Protein AF-Q5KRJ9-F1 (afdb_monomer_lite)

Structure (mmCIF, N/CA/C/O backbone):
data_AF-Q5KRJ9-F1
#
_entry.id   AF-Q5KRJ9-F1
#
loop_
_atom_site.group_PDB
_atom_site.id
_atom_site.type_symbol
_atom_site.label_atom_id
_atom_site.label_alt_id
_atom_site.label_comp_id
_atom_site.label_asym_id
_atom_site.label_entity_id
_atom_site.label_seq_id
_atom_site.pdbx_PDB_ins_code
_atom_site.Cartn_x
_atom_site.Cartn_y
_atom_site.Cartn_z
_atom_site.occupancy
_atom_site.B_iso_or_equiv
_atom_site.auth_seq_id
_atom_site.auth_comp_id
_atom_site.auth_asym_id
_atom_site.auth_atom_id
_atom_site.pdbx_PDB_model_num
ATOM 1 N N . MET A 1 1 ? 14.667 17.553 5.121 1.00 38.31 1 MET A N 1
ATOM 2 C CA . MET A 1 1 ? 15.274 17.634 6.468 1.00 38.31 1 MET A CA 1
ATOM 3 C C . MET A 1 1 ? 15.983 16.311 6.732 1.00 38.31 1 MET A C 1
ATOM 5 O O . MET A 1 1 ? 15.302 15.299 6.811 1.00 38.31 1 MET A O 1
ATOM 9 N N . LYS A 1 2 ? 17.326 16.267 6.743 1.00 44.78 2 LYS A N 1
ATOM 10 C CA . LYS A 1 2 ? 18.054 15.046 7.138 1.00 44.78 2 LYS A CA 1
ATOM 11 C C . LYS A 1 2 ? 17.828 14.869 8.637 1.00 44.78 2 LYS A C 1
ATOM 13 O O . LYS A 1 2 ? 18.323 15.670 9.418 1.00 44.78 2 LYS A O 1
ATOM 18 N N . LEU A 1 3 ? 17.066 13.852 9.023 1.00 51.66 3 LEU A N 1
ATOM 19 C CA . LEU A 1 3 ? 16.778 13.546 10.427 1.00 51.66 3 LEU A CA 1
ATOM 20 C C . LEU A 1 3 ? 17.999 12.944 11.168 1.00 51.66 3 LEU A C 1
ATOM 22 O O . LEU A 1 3 ? 17.854 12.515 12.306 1.00 51.66 3 LEU A O 1
ATOM 26 N N . TYR A 1 4 ? 19.177 12.863 10.525 1.00 61.16 4 TYR A N 1
ATOM 27 C CA . TYR A 1 4 ? 20.266 11.960 10.914 1.00 61.16 4 TYR A CA 1
ATOM 28 C C . TYR A 1 4 ? 21.642 12.625 11.088 1.00 61.16 4 TYR A C 1
ATOM 30 O O . TYR A 1 4 ? 22.091 13.294 10.156 1.00 61.16 4 TYR A O 1
ATOM 38 N N . PRO A 1 5 ? 22.342 12.377 12.219 1.00 57.97 5 PRO A N 1
ATOM 39 C CA . PRO A 1 5 ? 23.721 12.813 12.456 1.00 57.97 5 PRO A CA 1
ATOM 40 C C . PRO A 1 5 ? 24.808 11.760 12.135 1.00 57.97 5 PRO A C 1
ATOM 42 O O . PRO A 1 5 ? 25.977 12.029 12.389 1.00 57.97 5 PRO A O 1
ATOM 45 N N . PHE A 1 6 ? 24.462 10.580 11.597 1.00 59.66 6 PHE A N 1
ATOM 46 C CA . PHE A 1 6 ? 25.424 9.507 11.288 1.00 59.66 6 PHE A CA 1
ATOM 47 C C . PHE A 1 6 ? 25.384 9.113 9.810 1.00 59.66 6 PHE A C 1
ATOM 49 O O . PHE A 1 6 ? 24.302 8.936 9.247 1.00 59.66 6 PHE A O 1
ATOM 56 N N . ASP A 1 7 ? 26.559 8.936 9.206 1.00 66.62 7 ASP A N 1
ATOM 57 C CA . ASP A 1 7 ? 26.693 8.453 7.833 1.00 66.62 7 ASP A CA 1
ATOM 58 C C . ASP A 1 7 ? 26.506 6.931 7.784 1.00 66.62 7 ASP A C 1
ATOM 60 O O . ASP A 1 7 ? 27.184 6.177 8.485 1.00 66.62 7 ASP A O 1
ATOM 64 N N . VAL A 1 8 ? 25.560 6.474 6.961 1.00 69.12 8 VAL A N 1
ATOM 65 C CA . VAL A 1 8 ? 25.355 5.044 6.699 1.00 69.12 8 VAL A CA 1
ATOM 66 C C . VAL A 1 8 ? 26.573 4.530 5.919 1.00 69.12 8 VAL A C 1
ATOM 68 O O . VAL A 1 8 ? 26.873 5.098 4.866 1.00 69.12 8 VAL A O 1
ATOM 71 N N . PRO A 1 9 ? 27.283 3.486 6.392 1.00 70.12 9 PRO A N 1
ATOM 72 C CA . PRO A 1 9 ? 28.445 2.967 5.678 1.00 70.12 9 PRO A CA 1
ATOM 73 C C . PRO A 1 9 ? 28.070 2.427 4.290 1.00 70.12 9 PRO A C 1
ATOM 75 O O . PRO A 1 9 ? 26.949 1.969 4.058 1.00 70.12 9 PRO A O 1
ATOM 78 N N . GLU A 1 10 ? 29.021 2.460 3.359 1.00 76.44 10 GLU A N 1
ATOM 79 C CA . GLU A 1 10 ? 28.812 2.004 1.983 1.00 76.44 10 GLU A CA 1
ATOM 80 C C . GLU A 1 10 ? 28.392 0.518 1.941 1.00 76.44 10 GLU A C 1
ATOM 82 O O . GLU A 1 10 ? 28.953 -0.323 2.643 1.00 76.44 10 GLU A O 1
ATOM 87 N N . GLY A 1 11 ? 27.362 0.193 1.149 1.00 80.81 11 GLY A N 1
ATOM 88 C CA . GLY A 1 11 ? 26.801 -1.164 1.029 1.00 80.81 11 GLY A CA 1
ATOM 89 C C . GLY A 1 11 ? 25.687 -1.523 2.029 1.00 80.81 11 GLY A C 1
ATOM 90 O O . GLY A 1 11 ? 25.036 -2.568 1.883 1.00 80.81 11 GLY A O 1
ATOM 91 N N . PHE A 1 12 ? 25.410 -0.660 3.008 1.00 82.81 12 PHE A N 1
ATOM 92 C CA . PHE A 1 12 ? 24.329 -0.858 3.975 1.00 82.81 12 PHE A CA 1
ATOM 93 C C . PHE A 1 12 ? 23.004 -0.255 3.510 1.00 82.81 12 PHE A C 1
ATOM 95 O O . PHE A 1 12 ? 22.958 0.714 2.753 1.00 82.81 12 PHE A O 1
ATOM 102 N N . HIS A 1 13 ? 21.903 -0.860 3.957 1.00 84.56 13 HIS A N 1
ATOM 103 C CA . HIS A 1 13 ? 20.567 -0.411 3.596 1.00 84.56 13 HIS A CA 1
ATOM 104 C C . HIS A 1 13 ? 20.289 0.991 4.182 1.00 84.56 13 HIS A C 1
ATOM 106 O O . HIS A 1 13 ? 20.535 1.199 5.373 1.00 84.56 13 HIS A O 1
ATOM 112 N N . PRO A 1 14 ? 19.713 1.942 3.417 1.00 81.56 14 PRO A N 1
ATOM 113 C CA . PRO A 1 14 ? 19.488 3.319 3.875 1.00 81.56 14 PRO A CA 1
ATOM 114 C C . PRO A 1 14 ? 18.668 3.441 5.164 1.00 81.56 14 PRO A C 1
ATOM 116 O O . PRO A 1 14 ? 18.848 4.390 5.918 1.00 81.56 14 PRO A O 1
ATOM 119 N N . ASN A 1 15 ? 17.788 2.471 5.432 1.00 80.94 15 ASN A N 1
ATOM 120 C CA . ASN A 1 15 ? 16.914 2.444 6.612 1.00 80.94 15 ASN A CA 1
ATOM 121 C C . ASN A 1 15 ? 17.491 1.661 7.805 1.00 80.94 15 ASN A C 1
ATOM 123 O O . ASN A 1 15 ? 16.783 1.444 8.785 1.00 80.94 15 ASN A O 1
ATOM 127 N N . ILE A 1 16 ? 18.755 1.216 7.756 1.00 85.19 16 ILE A N 1
ATOM 128 C CA . ILE A 1 16 ? 19.382 0.456 8.858 1.00 85.19 16 ILE A CA 1
ATOM 129 C C . ILE A 1 16 ? 19.313 1.187 10.201 1.00 85.19 16 ILE A C 1
ATOM 131 O O . ILE A 1 16 ? 19.221 0.570 11.261 1.00 85.19 16 ILE A O 1
ATOM 135 N N . TRP A 1 17 ? 19.294 2.514 10.151 1.00 80.12 17 TRP A N 1
ATOM 136 C CA . TRP A 1 17 ? 19.222 3.361 11.324 1.00 80.12 17 TRP A CA 1
ATOM 137 C C . TRP A 1 17 ? 17.972 3.146 12.182 1.00 80.12 17 TRP A C 1
ATOM 139 O O . TRP A 1 17 ? 18.049 3.365 13.388 1.00 80.12 17 TRP A O 1
ATOM 149 N N . TRP A 1 18 ? 16.851 2.672 11.613 1.00 82.38 18 TRP A N 1
ATOM 150 C CA . TRP A 1 18 ? 15.634 2.333 12.376 1.00 82.38 18 TRP A CA 1
ATOM 151 C C . TRP A 1 18 ? 15.896 1.317 13.479 1.00 82.38 18 TRP A C 1
ATOM 153 O O . TRP A 1 18 ? 15.153 1.250 14.450 1.00 82.38 18 TRP A O 1
ATOM 163 N N . LEU A 1 19 ? 16.939 0.513 13.305 1.00 85.69 19 LEU A N 1
ATOM 164 C CA . LEU A 1 19 ? 17.235 -0.650 14.122 1.00 85.69 19 LEU A CA 1
ATOM 165 C C . LEU A 1 19 ? 18.429 -0.415 15.053 1.00 85.69 19 LEU A C 1
ATOM 167 O O . LEU A 1 19 ? 18.792 -1.292 15.841 1.00 85.69 19 LEU A O 1
ATOM 171 N N . MET A 1 20 ? 19.031 0.775 15.002 1.00 76.19 20 MET A N 1
ATOM 172 C CA . MET A 1 20 ? 20.099 1.152 15.919 1.00 76.19 20 MET A CA 1
ATOM 173 C C . MET A 1 20 ? 19.524 1.362 17.324 1.00 76.19 20 MET A C 1
ATOM 175 O O . MET A 1 20 ? 18.487 1.993 17.497 1.00 76.19 20 MET A O 1
ATOM 179 N N . GLY A 1 21 ? 20.196 0.811 18.338 1.00 74.94 21 GLY A N 1
ATOM 180 C CA . GLY A 1 21 ? 19.738 0.855 19.734 1.00 74.94 21 GLY A CA 1
ATOM 181 C C . GLY A 1 21 ? 18.921 -0.361 20.184 1.00 74.94 21 GLY A C 1
ATOM 182 O O . GLY A 1 21 ? 18.709 -0.529 21.380 1.00 74.94 21 GLY A O 1
ATOM 183 N N . PHE A 1 22 ? 18.561 -1.269 19.271 1.00 81.12 22 PHE A N 1
ATOM 184 C CA . PHE A 1 22 ? 17.883 -2.532 19.599 1.00 81.12 22 PHE A CA 1
ATOM 185 C C . PHE A 1 22 ? 18.841 -3.666 20.019 1.00 81.12 22 PHE A C 1
ATOM 187 O O . PHE A 1 22 ? 18.441 -4.824 20.084 1.00 81.12 22 PHE A O 1
ATOM 194 N N . GLY A 1 23 ? 20.120 -3.362 20.277 1.00 84.06 23 GLY A N 1
ATOM 195 C CA . GLY A 1 23 ? 21.130 -4.362 20.656 1.00 84.06 23 GLY A CA 1
ATOM 196 C C . GLY A 1 23 ? 21.503 -5.356 19.546 1.00 84.06 23 GLY A C 1
ATOM 197 O O . GLY A 1 23 ? 22.142 -6.366 19.826 1.00 84.06 23 GLY A O 1
ATOM 198 N N . LEU A 1 24 ? 21.106 -5.083 18.299 1.00 86.75 24 LEU A N 1
ATOM 199 C CA . LEU A 1 24 ? 21.419 -5.902 17.126 1.00 86.75 24 LEU A CA 1
ATOM 200 C C . LEU A 1 24 ? 22.850 -5.650 16.640 1.00 86.75 24 LEU A C 1
ATOM 202 O O . LEU A 1 24 ? 23.354 -4.527 16.726 1.00 86.75 24 LEU A O 1
ATOM 206 N N . THR A 1 25 ? 23.490 -6.673 16.065 1.00 88.19 25 THR A N 1
ATOM 207 C CA . THR A 1 25 ? 24.732 -6.454 15.310 1.00 88.19 25 THR A CA 1
ATOM 208 C C . THR A 1 25 ? 24.440 -5.674 14.028 1.00 88.19 25 THR A C 1
ATOM 210 O O . THR A 1 25 ? 23.319 -5.673 13.518 1.00 88.19 25 THR A O 1
ATOM 213 N N . VAL A 1 26 ? 25.458 -5.022 13.464 1.00 84.19 26 VAL A N 1
ATOM 214 C CA . VAL A 1 26 ? 25.313 -4.235 12.227 1.00 84.19 26 VAL A CA 1
ATOM 215 C C . VAL A 1 26 ? 24.842 -5.109 11.054 1.00 84.19 26 VAL A C 1
ATOM 217 O O . VAL A 1 26 ? 24.008 -4.688 10.256 1.00 84.19 26 VAL A O 1
ATOM 220 N N . GLU A 1 27 ? 25.307 -6.355 10.974 1.00 87.69 27 GLU A N 1
ATOM 221 C CA . GLU A 1 27 ? 24.880 -7.322 9.954 1.00 87.69 27 GLU A CA 1
ATOM 222 C C . GLU A 1 27 ? 23.414 -7.731 10.133 1.00 87.69 27 GLU A C 1
ATOM 224 O O . GLU A 1 27 ? 22.657 -7.756 9.161 1.00 87.69 27 GLU A O 1
ATOM 229 N N . GLN A 1 28 ? 22.993 -7.993 11.377 1.00 90.56 28 GLN A N 1
ATOM 230 C CA . GLN A 1 28 ? 21.603 -8.313 11.709 1.00 90.56 28 GLN A CA 1
ATOM 231 C C . GLN A 1 28 ? 20.675 -7.136 11.409 1.00 90.56 28 GLN A C 1
ATOM 233 O O . GLN A 1 28 ? 19.628 -7.323 10.791 1.00 90.56 28 GLN A O 1
ATOM 238 N N . ALA A 1 29 ? 21.072 -5.922 11.795 1.00 89.19 29 ALA A N 1
ATOM 239 C CA . ALA A 1 29 ? 20.326 -4.706 11.503 1.00 89.19 29 ALA A CA 1
ATOM 240 C C . ALA A 1 29 ? 20.210 -4.478 9.989 1.00 89.19 29 ALA A C 1
ATOM 242 O O . ALA A 1 29 ? 19.134 -4.153 9.500 1.00 89.19 29 ALA A O 1
ATOM 243 N N . ASN A 1 30 ? 21.275 -4.711 9.218 1.00 89.25 30 ASN A N 1
ATOM 244 C CA . ASN A 1 30 ? 21.228 -4.591 7.761 1.00 89.25 30 ASN A CA 1
ATOM 245 C C . ASN A 1 30 ? 20.272 -5.607 7.127 1.00 89.25 30 ASN A C 1
ATOM 247 O O . ASN A 1 30 ? 19.447 -5.242 6.291 1.00 89.25 30 ASN A O 1
ATOM 251 N N . ALA A 1 31 ? 20.374 -6.876 7.530 1.00 90.62 31 ALA A N 1
ATOM 252 C CA . ALA A 1 31 ? 19.516 -7.942 7.025 1.00 90.62 31 ALA A CA 1
ATOM 253 C C . ALA A 1 31 ? 18.042 -7.674 7.357 1.00 90.62 31 ALA A C 1
ATOM 255 O O . ALA A 1 31 ? 17.177 -7.792 6.490 1.00 90.62 31 ALA A O 1
ATOM 256 N N . LEU A 1 32 ? 17.760 -7.236 8.587 1.00 90.56 32 LEU A N 1
ATOM 257 C CA . LEU A 1 32 ? 16.411 -6.890 9.014 1.00 90.56 32 LEU A CA 1
ATOM 258 C C . LEU A 1 32 ? 15.893 -5.636 8.297 1.00 90.56 32 LEU A C 1
ATOM 260 O O . LEU A 1 32 ? 14.741 -5.617 7.883 1.00 90.56 32 LEU A O 1
ATOM 264 N N . ALA A 1 33 ? 16.722 -4.615 8.079 1.00 88.88 33 ALA A N 1
ATOM 265 C CA . ALA A 1 33 ? 16.319 -3.415 7.347 1.00 88.88 33 ALA A CA 1
ATOM 266 C C . ALA A 1 33 ? 15.930 -3.721 5.896 1.00 88.88 33 ALA A C 1
ATOM 268 O O . ALA A 1 33 ? 14.929 -3.180 5.419 1.00 88.88 33 ALA A O 1
ATOM 269 N N . ARG A 1 34 ? 16.684 -4.605 5.227 1.00 89.06 34 ARG A N 1
ATOM 270 C CA . ARG A 1 34 ? 16.354 -5.122 3.890 1.00 89.06 34 ARG A CA 1
ATOM 271 C C . ARG A 1 34 ? 15.047 -5.895 3.915 1.00 89.06 34 ARG A C 1
ATOM 273 O O . ARG A 1 34 ? 14.154 -5.588 3.144 1.00 89.06 34 ARG A O 1
ATOM 280 N N . HIS A 1 35 ? 14.879 -6.814 4.860 1.00 87.69 35 HIS A N 1
ATOM 281 C CA . HIS A 1 35 ? 13.633 -7.566 4.967 1.00 87.69 35 HIS A CA 1
ATOM 282 C C . HIS A 1 35 ? 12.414 -6.653 5.198 1.00 87.69 35 HIS A C 1
ATOM 284 O O . HIS A 1 35 ? 11.402 -6.744 4.503 1.00 87.69 3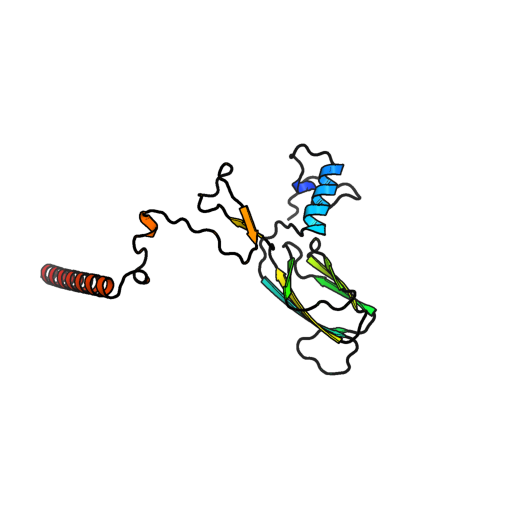5 HIS A O 1
ATOM 290 N N . LEU A 1 36 ? 12.520 -5.710 6.137 1.00 87.69 36 LEU A N 1
ATOM 291 C CA . LEU A 1 36 ? 11.448 -4.766 6.443 1.00 87.69 36 LEU A CA 1
ATOM 292 C C . LEU A 1 36 ? 11.146 -3.839 5.258 1.00 87.69 36 LEU A C 1
ATOM 294 O O . LEU A 1 36 ? 9.981 -3.609 4.953 1.00 87.69 36 LEU A O 1
ATOM 298 N N . SER A 1 37 ? 12.162 -3.300 4.585 1.00 85.62 37 SER A N 1
ATOM 299 C CA . SER A 1 37 ? 11.956 -2.293 3.535 1.00 85.62 37 SER A CA 1
ATOM 300 C C . SER A 1 37 ? 11.729 -2.919 2.160 1.00 85.62 37 SER A C 1
ATOM 302 O O . SER A 1 37 ? 10.762 -2.568 1.491 1.00 85.62 37 SER A O 1
ATOM 304 N N . ASP A 1 38 ? 12.586 -3.845 1.737 1.00 84.19 38 ASP A N 1
ATOM 305 C CA . ASP A 1 38 ? 12.599 -4.410 0.383 1.00 84.19 38 ASP A CA 1
ATOM 306 C C . ASP A 1 38 ? 11.489 -5.454 0.214 1.00 84.19 38 ASP A C 1
ATOM 308 O O . ASP A 1 38 ? 10.691 -5.358 -0.724 1.00 84.19 38 ASP A O 1
ATOM 312 N N . ASP A 1 39 ? 11.379 -6.403 1.151 1.00 81.81 39 ASP A N 1
ATOM 313 C CA . ASP A 1 39 ? 10.404 -7.497 1.050 1.00 81.81 39 ASP A CA 1
ATOM 314 C C . ASP A 1 39 ? 9.009 -7.046 1.513 1.00 81.81 39 ASP A C 1
ATOM 316 O O . ASP A 1 39 ? 7.991 -7.243 0.824 1.00 81.81 39 ASP A O 1
ATOM 320 N N . LEU A 1 40 ? 8.957 -6.422 2.697 1.00 81.38 40 LEU A N 1
ATOM 321 C CA . LEU A 1 40 ? 7.704 -6.037 3.347 1.00 81.38 40 LEU A CA 1
ATOM 322 C C . LEU A 1 40 ? 7.220 -4.633 2.962 1.00 81.38 40 LEU A C 1
ATOM 324 O O . LEU A 1 40 ? 6.013 -4.393 3.014 1.00 81.38 40 LEU A O 1
ATOM 328 N N . GLY A 1 41 ? 8.098 -3.728 2.518 1.00 80.62 41 GLY A N 1
ATOM 329 C CA . GLY A 1 41 ? 7.699 -2.370 2.130 1.00 80.62 41 GLY A CA 1
ATOM 330 C C . GLY A 1 41 ? 7.434 -1.422 3.297 1.00 80.62 41 GLY A C 1
ATOM 331 O O . GLY A 1 41 ? 6.664 -0.475 3.140 1.00 80.62 41 GLY A O 1
ATOM 332 N N . VAL A 1 42 ? 8.000 -1.683 4.477 1.00 83.50 42 VAL A N 1
ATOM 333 C CA . VAL A 1 42 ? 7.811 -0.857 5.677 1.00 83.50 42 VAL A CA 1
ATOM 334 C C . VAL A 1 42 ? 8.414 0.525 5.457 1.00 83.50 42 VAL A C 1
ATOM 336 O O . VAL A 1 42 ? 9.569 0.666 5.052 1.00 83.50 42 VAL A O 1
ATOM 339 N N . ARG A 1 43 ? 7.619 1.554 5.751 1.00 82.94 43 ARG A N 1
ATOM 340 C CA . ARG A 1 43 ? 7.956 2.966 5.579 1.00 82.94 43 ARG A CA 1
ATOM 341 C C . ARG A 1 43 ? 7.379 3.790 6.723 1.00 82.94 43 ARG A C 1
ATOM 343 O O . ARG A 1 43 ? 6.353 3.421 7.284 1.00 82.94 43 ARG A O 1
ATOM 350 N N . LEU A 1 44 ? 8.049 4.895 7.043 1.00 76.69 44 LEU A N 1
ATOM 351 C CA . LEU A 1 44 ? 7.635 5.825 8.100 1.00 76.69 44 LEU A CA 1
ATOM 352 C C . LEU A 1 44 ? 6.823 7.020 7.577 1.00 76.69 44 LEU A C 1
ATOM 354 O O . LEU A 1 44 ? 6.364 7.822 8.380 1.00 76.69 44 LEU A O 1
ATOM 358 N N . GLY A 1 45 ? 6.685 7.175 6.255 1.00 76.81 45 GLY A N 1
ATOM 359 C CA . GLY A 1 45 ? 5.839 8.212 5.672 1.00 76.81 45 GLY A CA 1
ATOM 360 C C . GLY A 1 45 ? 4.361 7.983 5.980 1.00 76.81 45 GLY A C 1
ATOM 361 O O . GLY A 1 45 ? 3.899 6.843 6.050 1.00 76.81 45 GLY A O 1
ATOM 362 N N . GLU A 1 46 ? 3.630 9.083 6.145 1.00 72.31 46 GLU A N 1
ATOM 363 C CA . GLU A 1 46 ? 2.189 9.082 6.428 1.00 72.31 46 GLU A CA 1
ATOM 364 C C . GLU A 1 46 ? 1.338 9.392 5.189 1.00 72.31 46 GLU A C 1
ATOM 366 O O . GLU A 1 46 ? 0.114 9.477 5.284 1.00 72.31 46 GLU A O 1
ATOM 371 N N . ASP A 1 47 ? 1.958 9.538 4.013 1.00 78.25 47 ASP A N 1
ATOM 372 C CA . ASP A 1 47 ? 1.211 9.804 2.786 1.00 78.25 47 ASP A CA 1
ATOM 373 C C . ASP A 1 47 ? 0.219 8.672 2.523 1.00 78.25 47 ASP A C 1
ATOM 375 O O . ASP A 1 47 ? 0.550 7.486 2.632 1.00 78.25 47 ASP A O 1
ATOM 379 N N . SER A 1 48 ? -0.996 9.059 2.155 1.00 83.50 48 SER A N 1
ATOM 380 C CA . SER A 1 48 ? -2.054 8.150 1.747 1.00 83.50 48 SER A CA 1
ATOM 381 C C . SER A 1 48 ? -2.677 8.653 0.457 1.00 83.50 48 SER A C 1
ATOM 383 O O . SER A 1 48 ? -2.755 9.856 0.207 1.00 83.50 48 SER A O 1
ATOM 385 N N . GLY A 1 49 ? -3.075 7.722 -0.397 1.00 87.88 49 GLY A N 1
ATOM 386 C CA . GLY A 1 49 ? -3.617 8.054 -1.703 1.00 87.88 49 GLY A CA 1
ATOM 387 C C . GLY A 1 49 ? -3.716 6.836 -2.599 1.00 87.88 49 GLY A C 1
ATOM 388 O O . GLY A 1 49 ? -3.270 5.742 -2.254 1.00 87.88 49 GLY A O 1
ATOM 389 N N . GLU A 1 50 ? -4.303 7.036 -3.765 1.00 91.44 50 GLU A N 1
ATOM 390 C CA . GLU A 1 50 ? -4.440 6.006 -4.781 1.00 91.44 50 GLU A CA 1
ATOM 391 C C . GLU A 1 50 ? -3.973 6.567 -6.116 1.00 91.44 50 GLU A C 1
ATOM 393 O O . GLU A 1 50 ? -4.353 7.668 -6.513 1.00 91.44 50 GLU A O 1
ATOM 398 N N . VAL A 1 51 ? -3.109 5.814 -6.788 1.00 92.06 51 VAL A N 1
ATOM 399 C CA . VAL A 1 51 ? -2.544 6.178 -8.082 1.00 92.06 51 VAL A CA 1
ATOM 400 C C . VAL A 1 51 ? -2.858 5.052 -9.048 1.00 92.06 51 VAL A C 1
ATOM 402 O O . VAL A 1 51 ? -2.454 3.906 -8.846 1.00 92.06 51 VAL A O 1
ATOM 405 N N . THR A 1 52 ? -3.591 5.381 -10.107 1.00 93.31 52 THR A N 1
ATOM 406 C CA . THR A 1 52 ? -3.836 4.452 -11.210 1.00 93.31 52 THR A CA 1
ATOM 407 C C . THR A 1 52 ? -2.887 4.781 -12.344 1.00 93.31 52 THR A C 1
ATOM 409 O O . THR A 1 52 ? -2.848 5.914 -12.819 1.00 93.31 52 THR A O 1
ATOM 412 N N . VAL A 1 53 ? -2.131 3.780 -12.786 1.00 91.88 53 VAL A N 1
ATOM 413 C CA . VAL A 1 53 ? -1.225 3.900 -13.927 1.00 91.88 53 VAL A CA 1
ATOM 414 C C . VAL A 1 53 ? -1.690 2.935 -15.005 1.00 91.88 53 VAL A C 1
ATOM 416 O O . VAL A 1 53 ? -1.884 1.744 -14.757 1.00 91.88 53 VAL A O 1
ATOM 419 N N . SER A 1 54 ? -1.898 3.459 -16.208 1.00 92.56 54 SER A N 1
ATOM 420 C CA . SER A 1 54 ? -2.384 2.684 -17.346 1.00 92.56 54 SER A CA 1
ATOM 421 C C . SER A 1 54 ? -1.420 2.802 -18.516 1.00 92.56 54 SER A C 1
ATOM 423 O O . SER A 1 54 ? -0.956 3.895 -18.828 1.00 92.56 54 SER A O 1
ATOM 425 N N . TRP A 1 55 ? -1.153 1.682 -19.187 1.00 91.88 55 TRP A N 1
ATOM 426 C CA . TRP A 1 55 ? -0.258 1.608 -20.342 1.00 91.88 55 TRP A CA 1
ATOM 427 C C . TRP A 1 55 ? -0.980 1.089 -21.581 1.00 91.88 55 TRP A C 1
ATOM 429 O O . TRP A 1 55 ? -1.881 0.246 -21.496 1.00 91.88 55 TRP A O 1
ATOM 439 N N . ALA A 1 56 ? -0.544 1.570 -22.738 1.00 91.25 56 ALA A N 1
ATOM 440 C CA . ALA A 1 56 ? -0.805 0.984 -24.042 1.00 91.25 56 ALA A CA 1
ATOM 441 C C . ALA A 1 56 ? 0.541 0.606 -24.669 1.00 91.25 56 ALA A C 1
ATOM 443 O O . ALA A 1 56 ? 1.268 1.472 -25.153 1.00 91.25 56 ALA A O 1
ATOM 444 N N . VAL A 1 57 ? 0.887 -0.683 -24.604 1.00 90.38 57 VAL A N 1
ATOM 445 C CA . VAL A 1 57 ? 2.209 -1.188 -24.995 1.00 90.38 57 VAL A CA 1
ATOM 446 C C . VAL A 1 57 ? 2.161 -1.760 -26.405 1.00 90.38 57 VAL A C 1
ATOM 448 O O . VAL A 1 57 ? 1.429 -2.719 -26.651 1.00 90.38 57 VAL A O 1
ATOM 451 N N . GLY A 1 58 ? 2.950 -1.209 -27.328 1.00 84.50 58 GLY A N 1
ATOM 452 C CA . GLY A 1 58 ? 3.074 -1.708 -28.703 1.00 84.50 58 GLY A CA 1
ATOM 453 C C . GLY A 1 58 ? 1.786 -1.596 -29.527 1.00 84.50 58 GLY A C 1
ATOM 454 O O . GLY A 1 58 ? 1.598 -2.354 -30.478 1.00 84.50 58 GLY A O 1
ATOM 455 N N . LEU A 1 59 ? 0.881 -0.688 -29.150 1.00 84.19 59 LEU A N 1
ATOM 456 C CA . LEU A 1 59 ? -0.396 -0.468 -29.824 1.00 84.19 59 LEU A CA 1
ATOM 457 C C . LEU A 1 59 ? -0.406 0.885 -30.531 1.00 84.19 59 LEU A C 1
ATOM 459 O O . LEU A 1 59 ? -0.087 1.913 -29.940 1.00 84.19 59 LEU A O 1
ATOM 463 N N . VAL A 1 60 ? -0.844 0.883 -31.789 1.00 76.94 60 VAL A N 1
ATOM 464 C CA . VAL A 1 60 ? -1.007 2.099 -32.590 1.00 76.94 60 VAL A CA 1
ATOM 465 C C . VAL A 1 60 ? -2.434 2.617 -32.409 1.00 76.94 60 VAL A C 1
ATOM 467 O O . VAL A 1 60 ? -3.392 1.933 -32.760 1.00 76.94 60 VAL A O 1
ATOM 470 N N . GLY A 1 61 ? -2.581 3.814 -31.845 1.00 78.94 61 GLY A N 1
ATOM 471 C CA . GLY A 1 61 ? -3.875 4.455 -31.608 1.00 78.94 61 GLY A CA 1
ATOM 472 C C . GLY A 1 61 ? -3.752 5.685 -30.710 1.00 78.94 61 GLY A C 1
ATOM 473 O O . GLY A 1 61 ? -2.706 5.909 -30.103 1.00 78.94 61 GLY A O 1
ATOM 474 N N . VAL A 1 62 ? -4.821 6.480 -30.634 1.00 73.38 62 VAL A N 1
ATOM 475 C CA . VAL A 1 62 ? -4.942 7.556 -29.641 1.00 73.38 62 VAL A CA 1
ATOM 476 C C . VAL A 1 62 ? -5.581 6.954 -28.401 1.00 73.38 62 VAL A C 1
ATOM 478 O O . VAL A 1 62 ? -6.716 6.485 -28.449 1.00 73.38 62 VAL A O 1
ATOM 481 N N . TRP A 1 63 ? -4.829 6.943 -27.308 1.00 79.44 63 TRP A N 1
ATOM 482 C CA . TRP A 1 63 ? -5.285 6.442 -26.022 1.00 79.44 63 TRP A CA 1
ATOM 483 C C . TRP A 1 63 ? -5.294 7.608 -25.045 1.00 79.44 63 TRP A C 1
ATOM 485 O O . TRP A 1 63 ? -4.236 8.099 -24.655 1.00 79.44 63 TRP A O 1
ATOM 495 N N . GLU A 1 64 ? -6.484 8.071 -24.681 1.00 76.06 64 GLU A N 1
ATOM 496 C CA . GLU A 1 64 ? -6.638 9.055 -23.613 1.00 76.06 64 GLU A CA 1
ATOM 497 C C . GLU A 1 64 ? -6.322 8.373 -22.268 1.00 76.06 64 GLU A C 1
ATOM 499 O O . GLU A 1 64 ? -6.621 7.191 -22.072 1.00 76.06 64 GLU A O 1
ATOM 504 N N . ASP A 1 65 ? -5.628 9.088 -21.380 1.00 82.19 65 ASP A N 1
ATOM 505 C CA . ASP A 1 65 ? -5.255 8.642 -20.027 1.00 82.19 65 ASP A CA 1
ATOM 506 C C . ASP A 1 65 ? -4.372 7.381 -19.934 1.00 82.19 65 ASP A C 1
ATOM 508 O O . ASP A 1 65 ? -4.329 6.698 -18.904 1.00 82.19 65 ASP A O 1
ATOM 512 N N . ARG A 1 66 ? -3.624 7.056 -20.999 1.00 87.25 66 ARG A N 1
ATOM 513 C CA . ARG A 1 66 ? -2.658 5.946 -21.005 1.00 87.25 66 ARG A CA 1
ATOM 514 C C . ARG A 1 66 ? -1.270 6.389 -21.433 1.00 87.25 66 ARG A C 1
ATOM 516 O O . ARG A 1 66 ? -1.096 7.160 -22.371 1.00 87.25 66 ARG A O 1
ATOM 523 N N . ILE A 1 67 ? -0.269 5.806 -20.787 1.00 85.50 67 ILE A N 1
ATOM 524 C CA . ILE A 1 67 ? 1.127 5.906 -21.194 1.00 85.50 67 ILE A CA 1
ATOM 525 C C . ILE A 1 67 ? 1.311 5.032 -22.435 1.00 85.50 67 ILE A C 1
ATOM 527 O O . ILE A 1 67 ? 1.191 3.806 -22.368 1.00 85.50 67 ILE A O 1
ATOM 531 N N . ILE A 1 68 ? 1.580 5.668 -23.571 1.00 88.38 68 ILE A N 1
ATOM 532 C CA . ILE A 1 68 ? 1.920 4.979 -24.815 1.00 88.38 68 ILE A CA 1
ATOM 533 C C . ILE A 1 68 ? 3.397 4.600 -24.736 1.00 88.38 68 ILE A C 1
ATOM 535 O O . ILE A 1 68 ? 4.251 5.474 -24.600 1.00 88.38 68 ILE A O 1
ATOM 539 N N . ALA A 1 69 ? 3.684 3.305 -24.804 1.00 87.19 69 ALA A N 1
ATOM 540 C CA . ALA A 1 69 ? 5.038 2.774 -24.728 1.00 87.19 69 ALA A CA 1
ATOM 541 C C . ALA A 1 69 ? 5.220 1.621 -25.723 1.00 87.19 69 ALA A C 1
ATOM 543 O O . ALA A 1 69 ? 4.250 1.017 -26.184 1.00 87.19 69 ALA A O 1
ATOM 544 N N . ASN A 1 70 ? 6.456 1.308 -26.074 1.00 88.31 70 ASN A N 1
ATOM 545 C CA . ASN A 1 70 ? 6.813 0.185 -26.930 1.00 88.31 70 ASN A CA 1
ATOM 546 C C . ASN A 1 70 ? 7.277 -1.014 -26.103 1.00 88.31 70 ASN A C 1
ATOM 548 O O . ASN A 1 70 ? 7.533 -0.921 -24.903 1.00 88.31 70 ASN A O 1
ATOM 552 N N . VAL A 1 71 ? 7.369 -2.163 -26.771 1.00 87.88 71 VAL A N 1
ATOM 553 C CA . VAL A 1 71 ? 8.069 -3.317 -26.204 1.00 87.88 71 VAL A CA 1
ATOM 554 C C . VAL A 1 71 ? 9.543 -2.937 -26.023 1.00 87.88 71 VAL A C 1
ATOM 556 O O . VAL A 1 71 ? 10.109 -2.263 -26.879 1.00 87.88 71 VAL A O 1
ATOM 559 N N . ASP A 1 72 ? 10.120 -3.351 -24.900 1.00 89.56 72 ASP A N 1
ATOM 560 C CA . ASP A 1 72 ? 11.462 -3.043 -24.395 1.00 89.56 72 ASP A CA 1
ATOM 561 C C . ASP A 1 72 ? 11.676 -1.622 -23.853 1.00 89.56 72 ASP A C 1
ATOM 563 O O . ASP A 1 72 ? 12.769 -1.319 -23.365 1.00 89.56 72 ASP A O 1
ATOM 567 N N . ASP A 1 73 ? 10.641 -0.774 -23.823 1.00 88.56 73 ASP A N 1
ATOM 568 C CA . ASP A 1 73 ? 10.766 0.540 -23.191 1.00 88.56 73 ASP A CA 1
ATOM 569 C C . ASP A 1 73 ? 10.975 0.392 -21.668 1.00 88.56 73 ASP A C 1
ATOM 571 O O . ASP A 1 73 ? 10.255 -0.376 -21.005 1.00 88.56 73 ASP A O 1
ATOM 575 N N . PRO A 1 74 ? 11.956 1.115 -21.089 1.00 91.19 74 PRO A N 1
ATOM 576 C CA . PRO A 1 74 ? 12.198 1.099 -19.657 1.00 91.19 74 PRO A CA 1
ATOM 577 C C . PRO A 1 74 ? 11.094 1.858 -18.918 1.00 91.19 74 PRO A C 1
ATOM 579 O O . PRO A 1 74 ? 10.654 2.931 -19.333 1.00 91.19 74 PRO A O 1
ATOM 582 N N . VAL A 1 75 ? 10.686 1.318 -17.776 1.00 91.94 75 VAL A N 1
ATOM 583 C CA . VAL A 1 75 ? 9.745 1.950 -16.851 1.00 91.94 75 VAL A CA 1
ATOM 584 C C . VAL A 1 75 ? 10.516 2.343 -15.596 1.00 91.94 75 VAL A C 1
ATOM 586 O O . VAL A 1 75 ? 11.170 1.498 -14.993 1.00 91.94 75 VAL A O 1
ATOM 589 N N . ASP A 1 76 ? 10.437 3.618 -15.217 1.00 92.94 76 ASP A N 1
ATOM 590 C CA . ASP A 1 76 ? 10.859 4.158 -13.917 1.00 92.94 76 ASP A CA 1
ATOM 591 C C . ASP A 1 76 ? 9.848 5.243 -13.531 1.00 92.94 76 ASP A C 1
ATOM 593 O O . ASP A 1 76 ? 9.926 6.387 -13.981 1.00 92.94 76 ASP A O 1
ATOM 597 N N . ILE A 1 77 ? 8.817 4.845 -12.785 1.00 90.69 77 ILE A N 1
ATOM 598 C CA . ILE A 1 77 ? 7.751 5.742 -12.329 1.00 90.69 77 ILE A CA 1
ATOM 599 C C . ILE A 1 77 ? 7.748 5.742 -10.805 1.00 90.69 77 ILE A C 1
ATOM 601 O O . ILE A 1 77 ? 7.454 4.721 -10.180 1.00 90.69 77 ILE A O 1
ATOM 605 N N . THR A 1 78 ? 8.021 6.897 -10.201 1.00 91.44 78 THR A N 1
ATOM 606 C CA . THR A 1 78 ? 7.836 7.103 -8.761 1.00 91.44 78 THR A CA 1
ATOM 607 C C . THR A 1 78 ? 6.350 7.230 -8.437 1.00 91.44 78 THR A C 1
ATOM 609 O O . THR A 1 78 ? 5.679 8.127 -8.943 1.00 91.44 78 THR A O 1
ATOM 612 N N . ILE A 1 79 ? 5.853 6.375 -7.537 1.00 90.56 79 ILE A N 1
ATOM 613 C CA . ILE A 1 79 ? 4.507 6.496 -6.956 1.00 90.56 79 ILE A CA 1
ATOM 614 C C . ILE A 1 79 ? 4.561 7.260 -5.629 1.00 90.56 79 ILE A C 1
ATOM 616 O O . ILE A 1 79 ? 3.773 8.174 -5.404 1.00 90.56 79 ILE A O 1
ATOM 620 N N . SER A 1 80 ? 5.493 6.897 -4.745 1.00 87.19 80 SER A N 1
ATOM 621 C CA . SER A 1 80 ? 5.726 7.584 -3.471 1.00 87.19 80 SER A CA 1
ATOM 622 C C . SER A 1 80 ? 7.183 7.429 -3.053 1.00 87.19 80 SER A C 1
ATOM 624 O O . SER A 1 80 ? 7.731 6.338 -3.125 1.00 87.19 80 SER A O 1
ATOM 626 N N . GLU A 1 81 ? 7.808 8.507 -2.584 1.00 81.88 81 GLU A N 1
ATOM 627 C CA . GLU A 1 81 ? 9.206 8.490 -2.121 1.00 81.88 81 GLU A CA 1
ATOM 628 C C . GLU A 1 81 ? 9.324 8.088 -0.633 1.00 81.88 81 GLU A C 1
ATOM 630 O O . GLU A 1 81 ? 10.360 7.595 -0.175 1.00 81.88 81 GLU A O 1
ATOM 635 N N . SER A 1 82 ? 8.252 8.291 0.137 1.00 81.38 82 SER A N 1
ATOM 636 C CA . SER A 1 82 ? 8.247 8.282 1.608 1.00 81.38 82 SER A CA 1
ATOM 637 C C . SER A 1 82 ? 7.377 7.195 2.225 1.00 81.38 82 SER A C 1
ATOM 639 O O . SER A 1 82 ? 7.700 6.733 3.323 1.00 81.38 82 SER A O 1
ATOM 641 N N . SER A 1 83 ? 6.305 6.780 1.550 1.00 86.50 83 SER A N 1
ATOM 642 C CA . SER A 1 83 ? 5.271 5.908 2.115 1.00 86.50 83 SER A CA 1
ATOM 643 C C . SER A 1 83 ? 5.279 4.503 1.533 1.00 86.50 83 SER A C 1
ATOM 645 O O . SER A 1 83 ? 5.828 4.236 0.464 1.00 86.50 83 SER A O 1
ATOM 647 N N . ALA A 1 84 ? 4.676 3.575 2.280 1.00 86.81 84 ALA A N 1
ATOM 648 C CA . ALA A 1 84 ? 4.495 2.203 1.829 1.00 86.81 84 ALA A CA 1
ATOM 649 C C . ALA A 1 84 ? 3.578 2.191 0.602 1.00 86.81 84 ALA A C 1
ATOM 651 O O . ALA A 1 84 ? 2.666 3.006 0.501 1.00 86.81 84 ALA A O 1
ATOM 652 N N . VAL A 1 85 ? 3.793 1.259 -0.319 1.00 90.19 85 VAL A N 1
ATOM 653 C CA . VAL A 1 85 ? 2.981 1.129 -1.534 1.00 90.19 85 VAL A CA 1
ATOM 654 C C . VAL A 1 85 ? 2.559 -0.316 -1.731 1.00 90.19 85 VAL A C 1
ATOM 656 O O . VAL A 1 85 ? 3.311 -1.251 -1.436 1.00 90.19 85 VAL A O 1
ATOM 659 N N . ARG A 1 86 ? 1.343 -0.517 -2.236 1.00 89.56 86 ARG A N 1
ATOM 660 C CA . ARG A 1 86 ? 0.815 -1.847 -2.550 1.00 89.56 86 ARG A CA 1
ATOM 661 C C . ARG A 1 86 ? -0.094 -1.803 -3.766 1.00 89.56 86 ARG A C 1
ATOM 663 O O . ARG A 1 86 ? -0.830 -0.844 -3.962 1.00 89.56 86 ARG A O 1
ATOM 670 N N . ILE A 1 87 ? -0.080 -2.876 -4.544 1.00 91.62 87 ILE A N 1
ATOM 671 C CA . ILE A 1 87 ? -1.023 -3.061 -5.647 1.00 91.62 87 ILE A CA 1
ATOM 672 C C . ILE A 1 87 ? -2.351 -3.527 -5.053 1.00 91.62 87 ILE A C 1
ATOM 674 O O . ILE A 1 87 ? -2.385 -4.509 -4.310 1.00 91.62 87 ILE A O 1
ATOM 678 N N . THR A 1 88 ? -3.428 -2.816 -5.361 1.00 91.44 88 THR A N 1
ATOM 679 C CA . THR A 1 88 ? -4.792 -3.138 -4.909 1.00 91.44 88 THR A CA 1
ATOM 680 C C . THR A 1 88 ? -5.695 -3.592 -6.042 1.00 91.44 88 THR A C 1
ATOM 682 O O . THR A 1 88 ? -6.684 -4.275 -5.784 1.00 91.44 88 THR A O 1
ATOM 685 N N . GLY A 1 89 ? -5.343 -3.278 -7.288 1.00 91.25 89 GLY A N 1
ATOM 686 C CA . GLY A 1 89 ? -6.135 -3.659 -8.447 1.00 91.25 89 GLY A CA 1
ATOM 687 C C . GLY A 1 89 ? -5.335 -3.675 -9.741 1.00 91.25 89 GLY A C 1
ATOM 688 O O . GLY A 1 89 ? -4.247 -3.106 -9.838 1.00 91.25 89 GLY A O 1
ATOM 689 N N . GLY A 1 90 ? -5.908 -4.331 -10.747 1.00 91.50 90 GLY A N 1
ATOM 690 C CA . GLY A 1 90 ? -5.336 -4.397 -12.085 1.00 91.50 90 GLY A CA 1
ATOM 691 C C . GLY A 1 90 ? -4.153 -5.360 -12.222 1.00 91.50 90 GLY A C 1
ATOM 692 O O . GLY A 1 90 ? -3.937 -6.240 -11.390 1.00 91.50 90 GLY A O 1
ATOM 693 N N . ALA A 1 91 ? -3.407 -5.210 -13.314 1.00 89.12 91 ALA A N 1
ATOM 694 C CA . ALA A 1 91 ? -2.262 -6.043 -13.658 1.00 89.12 91 ALA A CA 1
ATOM 695 C C . ALA A 1 91 ? -1.102 -5.179 -14.157 1.00 89.12 91 ALA A C 1
ATOM 697 O O . ALA A 1 91 ? -1.280 -4.317 -15.023 1.00 89.12 91 ALA A O 1
ATOM 698 N N . LEU A 1 92 ? 0.092 -5.444 -13.625 1.00 91.31 92 LEU A N 1
ATOM 699 C CA . LEU A 1 92 ? 1.320 -4.860 -14.150 1.00 91.31 92 LEU A CA 1
ATOM 700 C C . LEU A 1 92 ? 1.663 -5.477 -15.514 1.00 91.31 92 LEU A C 1
ATOM 702 O O . LEU A 1 92 ? 1.466 -6.683 -15.700 1.00 91.31 92 LEU A O 1
ATOM 706 N N . PRO A 1 93 ? 2.210 -4.683 -16.450 1.00 91.06 93 PRO A N 1
ATOM 707 C CA . PRO A 1 93 ? 2.818 -5.228 -17.653 1.00 91.06 93 PRO A CA 1
ATOM 708 C C . PRO A 1 93 ? 3.905 -6.265 -17.312 1.00 91.06 93 PRO A C 1
ATOM 710 O O . PRO A 1 93 ? 4.675 -6.056 -16.368 1.00 91.06 93 PRO A O 1
ATOM 713 N N . PRO A 1 94 ? 4.031 -7.360 -18.081 1.00 91.44 94 PRO A N 1
ATOM 714 C CA . PRO A 1 94 ? 5.105 -8.327 -17.894 1.00 91.44 94 PRO A CA 1
ATOM 715 C C . PRO A 1 94 ? 6.489 -7.670 -17.976 1.00 91.44 94 PRO A C 1
ATOM 717 O O . PRO A 1 94 ? 6.807 -7.004 -18.962 1.00 91.44 94 PRO A O 1
ATOM 720 N N . GLY A 1 95 ? 7.320 -7.898 -16.956 1.00 89.31 95 GLY A N 1
ATOM 721 C CA . GLY A 1 95 ? 8.664 -7.318 -16.833 1.00 89.31 95 GLY A CA 1
ATOM 722 C C . GLY A 1 95 ? 8.734 -6.048 -15.977 1.00 89.31 95 GLY A C 1
ATOM 723 O O . GLY A 1 95 ? 9.831 -5.646 -15.597 1.00 89.31 95 GLY A O 1
ATOM 724 N N . VAL A 1 96 ? 7.587 -5.476 -15.591 1.00 93.00 96 VAL A N 1
ATOM 725 C CA . VAL A 1 96 ? 7.496 -4.383 -14.612 1.00 93.00 96 VAL A CA 1
ATOM 726 C C . VAL A 1 96 ? 7.173 -4.951 -13.233 1.00 93.00 96 VAL A C 1
ATOM 728 O O . VAL A 1 96 ? 6.293 -5.800 -13.079 1.00 93.00 96 VAL A O 1
ATOM 731 N N . LYS A 1 97 ? 7.867 -4.459 -12.209 1.00 92.50 97 LYS A N 1
ATOM 732 C CA . LYS A 1 97 ? 7.635 -4.796 -10.802 1.00 92.50 97 LYS A CA 1
ATOM 733 C C . LYS A 1 97 ? 7.485 -3.524 -9.969 1.00 92.50 97 LYS A C 1
ATOM 735 O O . LYS A 1 97 ? 8.055 -2.485 -10.290 1.00 92.50 97 LYS A O 1
ATOM 740 N N . LEU A 1 98 ? 6.736 -3.629 -8.875 1.00 91.19 98 LEU A N 1
ATOM 741 C CA . LEU A 1 98 ? 6.698 -2.602 -7.839 1.00 91.19 98 LEU A CA 1
ATOM 742 C C . LEU A 1 98 ? 7.825 -2.862 -6.839 1.00 91.19 98 LEU A C 1
ATOM 744 O O . LEU A 1 98 ? 7.821 -3.883 -6.149 1.00 91.19 98 LEU A O 1
ATOM 748 N N . GLU A 1 99 ? 8.769 -1.936 -6.743 1.00 88.94 99 GLU A N 1
ATOM 749 C CA . GLU A 1 99 ? 9.729 -1.890 -5.647 1.00 88.94 99 GLU A CA 1
ATOM 750 C C . GLU A 1 99 ? 9.085 -1.172 -4.456 1.00 88.94 99 GLU A C 1
ATOM 752 O O . GLU A 1 99 ? 8.626 -0.034 -4.569 1.00 88.94 99 GLU A O 1
ATOM 757 N N . LYS A 1 100 ? 8.969 -1.885 -3.324 1.00 84.62 100 LYS A N 1
ATOM 758 C CA . LYS A 1 100 ? 8.237 -1.415 -2.132 1.00 84.62 100 LYS A CA 1
ATOM 759 C C . LYS A 1 100 ? 9.077 -0.530 -1.197 1.00 84.62 100 LYS A C 1
ATOM 761 O O . LYS A 1 100 ? 8.596 0.503 -0.728 1.00 84.62 100 LYS A O 1
ATOM 766 N N . HIS A 1 101 ? 10.347 -0.878 -0.961 1.00 79.69 101 HIS A N 1
ATOM 767 C CA . HIS A 1 101 ? 11.394 0.137 -0.734 1.00 79.69 101 HIS A CA 1
ATOM 768 C C . HIS A 1 101 ? 11.445 1.016 -1.998 1.00 79.69 101 HIS A C 1
ATOM 770 O O . HIS A 1 101 ? 10.886 0.606 -2.972 1.00 79.69 101 HIS A O 1
ATOM 776 N N . SER A 1 102 ? 12.080 2.168 -2.114 1.00 83.75 102 SER A N 1
ATOM 777 C CA . SER A 1 102 ? 11.940 3.103 -3.266 1.00 83.75 102 SER A CA 1
ATOM 778 C C . SER A 1 102 ? 10.518 3.601 -3.637 1.00 83.75 102 SER A C 1
ATOM 780 O O . SER A 1 102 ? 10.382 4.794 -3.863 1.00 83.75 102 SER A O 1
ATOM 782 N N . GLY A 1 103 ? 9.464 2.777 -3.621 1.00 86.19 103 GLY A N 1
ATOM 783 C CA . GLY A 1 103 ? 8.093 3.156 -3.979 1.00 86.19 103 GLY A CA 1
ATOM 784 C C . GLY A 1 103 ? 7.914 3.424 -5.476 1.00 86.19 103 GLY A C 1
ATOM 785 O O . GLY A 1 103 ? 7.104 4.266 -5.882 1.00 86.19 103 GLY A O 1
ATOM 786 N N . LYS A 1 104 ? 8.695 2.712 -6.295 1.00 91.81 104 LYS A N 1
ATOM 787 C CA . LYS A 1 104 ? 8.786 2.893 -7.744 1.00 91.81 104 LYS A CA 1
ATOM 788 C C . LYS A 1 104 ? 8.286 1.679 -8.511 1.00 91.81 104 LYS A C 1
ATOM 790 O O . LYS A 1 104 ? 8.483 0.533 -8.107 1.00 91.81 104 LYS A O 1
ATOM 795 N N . LEU A 1 105 ? 7.686 1.933 -9.665 1.00 92.81 105 LEU A N 1
ATOM 796 C CA . LEU A 1 105 ? 7.473 0.924 -10.693 1.00 92.81 105 LEU A CA 1
ATOM 797 C C . LEU A 1 105 ? 8.691 0.908 -11.605 1.00 92.81 105 LEU A C 1
ATOM 799 O O . LEU A 1 105 ? 8.961 1.904 -12.276 1.00 92.81 105 LEU A O 1
ATOM 803 N N . VAL A 1 106 ? 9.407 -0.215 -11.617 1.00 93.19 106 VAL A N 1
ATOM 804 C CA . VAL A 1 106 ? 10.632 -0.376 -12.405 1.00 93.19 106 VAL A CA 1
ATOM 805 C C . VAL A 1 106 ? 10.604 -1.642 -13.250 1.00 93.19 106 VAL A C 1
ATOM 807 O O . VAL A 1 106 ? 10.007 -2.650 -12.862 1.00 93.19 106 VAL A O 1
ATOM 810 N N . GLY A 1 107 ? 11.277 -1.609 -14.396 1.00 91.44 107 GLY A N 1
ATOM 811 C CA . GLY A 1 107 ? 11.459 -2.774 -15.261 1.00 91.44 107 GLY A CA 1
ATOM 812 C C . GLY A 1 107 ? 11.436 -2.417 -16.739 1.00 91.44 107 GLY A C 1
ATOM 813 O O . GLY A 1 107 ? 11.645 -1.264 -17.104 1.00 91.44 107 GLY A O 1
ATOM 814 N N . SER A 1 108 ? 11.170 -3.405 -17.588 1.00 92.88 108 SER A N 1
ATOM 815 C CA . SER A 1 108 ? 10.982 -3.208 -19.027 1.00 92.88 108 SER A CA 1
ATOM 816 C C . SER A 1 108 ? 9.696 -3.875 -19.498 1.00 92.88 108 SER A C 1
ATOM 818 O O . SER A 1 108 ? 9.282 -4.915 -18.980 1.00 92.88 108 SER A O 1
ATOM 820 N N . LEU A 1 109 ? 9.034 -3.256 -20.471 1.00 90.75 109 LEU A N 1
ATOM 821 C C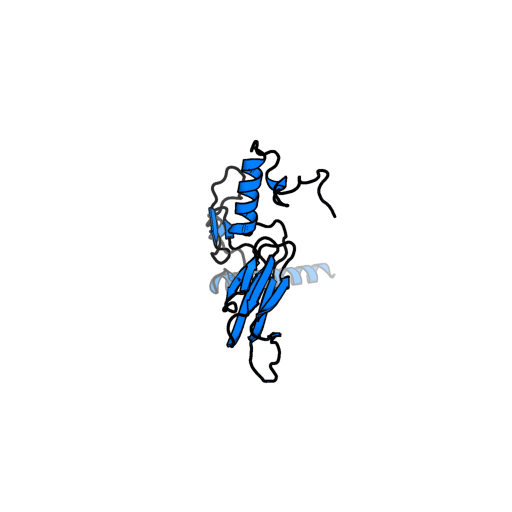A . LEU A 1 109 ? 7.774 -3.750 -21.020 1.00 90.75 109 LEU A CA 1
ATOM 822 C C . LEU A 1 109 ? 8.042 -4.879 -22.017 1.00 90.75 109 LEU A C 1
ATOM 824 O O . LEU A 1 109 ? 8.400 -4.625 -23.156 1.00 90.75 109 LEU A O 1
ATOM 828 N N . THR A 1 110 ? 7.864 -6.137 -21.623 1.00 91.00 110 THR A N 1
ATOM 829 C CA . THR A 1 110 ? 8.255 -7.277 -22.487 1.00 91.00 110 THR A CA 1
ATOM 830 C C . THR A 1 110 ? 7.165 -7.755 -23.447 1.00 91.00 110 THR A C 1
ATOM 832 O O . THR A 1 110 ? 7.452 -8.486 -24.390 1.00 91.00 110 THR A O 1
ATOM 835 N N . HIS A 1 111 ? 5.906 -7.379 -23.213 1.00 91.00 111 HIS A N 1
ATOM 836 C CA . HIS A 1 111 ? 4.764 -7.847 -24.000 1.00 91.00 111 HIS A CA 1
ATOM 837 C C . HIS A 1 111 ? 3.851 -6.685 -24.375 1.00 91.00 111 HIS A C 1
ATOM 839 O O . HIS A 1 111 ? 3.581 -5.804 -23.557 1.00 91.00 111 HIS A O 1
ATOM 845 N N . SER A 1 112 ? 3.354 -6.704 -25.613 1.00 90.75 112 SER A N 1
ATOM 846 C CA . SER A 1 112 ? 2.359 -5.745 -26.080 1.00 90.75 112 SER A CA 1
ATOM 847 C C . SER A 1 112 ? 0.983 -6.046 -25.487 1.00 90.75 112 SER A C 1
ATOM 849 O O . SER A 1 112 ? 0.606 -7.199 -25.273 1.00 90.75 112 SER A O 1
ATOM 851 N N . GLY A 1 113 ? 0.219 -4.993 -25.212 1.00 89.38 113 GLY A N 1
ATOM 852 C CA . GLY A 1 113 ? -1.090 -5.115 -24.585 1.00 89.38 113 GLY A CA 1
ATOM 853 C C . GLY A 1 113 ? -1.537 -3.854 -23.857 1.00 89.38 113 GLY A C 1
ATOM 854 O O . GLY A 1 113 ? -0.794 -2.882 -23.703 1.00 89.38 113 GLY A O 1
ATOM 855 N N . LEU A 1 114 ? -2.790 -3.884 -23.408 1.00 91.69 114 LEU A N 1
ATOM 856 C CA . LEU A 1 114 ? -3.352 -2.871 -22.525 1.00 91.69 114 LEU A CA 1
ATOM 857 C C . LEU A 1 114 ? -3.217 -3.346 -21.084 1.00 91.69 114 LEU A C 1
ATOM 859 O O . LEU A 1 114 ? -3.765 -4.382 -20.712 1.00 91.69 114 LEU A O 1
ATOM 863 N N . TYR A 1 115 ? -2.540 -2.547 -20.271 1.00 92.88 115 TYR A N 1
ATOM 864 C CA . TYR A 1 115 ? -2.361 -2.815 -18.849 1.00 92.88 115 TYR A CA 1
ATOM 865 C C . TYR A 1 115 ? -2.898 -1.640 -18.046 1.00 92.88 115 TYR A C 1
ATOM 867 O O . TYR A 1 115 ? -2.883 -0.496 -18.503 1.00 92.88 115 TYR A O 1
ATOM 875 N N . SER A 1 116 ? -3.428 -1.921 -16.867 1.00 93.38 116 SER A N 1
ATOM 876 C CA . SER A 1 116 ? -3.857 -0.907 -15.912 1.00 93.38 116 SER A CA 1
ATOM 877 C C . SER A 1 116 ? -3.621 -1.479 -14.533 1.00 93.38 116 SER A C 1
ATOM 879 O O . SER A 1 116 ? -4.006 -2.621 -14.280 1.00 93.38 116 SER A O 1
ATOM 881 N N . VAL A 1 117 ? -2.943 -0.721 -13.682 1.00 94.62 117 VAL A N 1
ATOM 882 C CA . VAL A 1 117 ? -2.656 -1.089 -12.301 1.00 94.62 117 VAL A CA 1
ATOM 883 C C . VAL A 1 117 ? -3.110 0.037 -11.392 1.00 94.62 117 VAL A C 1
ATOM 885 O O . VAL A 1 117 ? -2.889 1.215 -11.675 1.00 94.62 117 VAL A O 1
ATOM 888 N N . THR A 1 118 ? -3.705 -0.341 -10.274 1.00 94.88 118 THR A N 1
ATOM 889 C CA . THR A 1 118 ? -4.061 0.576 -9.203 1.00 94.88 118 THR A CA 1
ATOM 890 C C . THR A 1 118 ? -3.147 0.299 -8.022 1.00 94.88 118 THR A C 1
ATOM 892 O O . THR A 1 118 ? -3.081 -0.825 -7.509 1.00 94.88 118 THR A O 1
ATOM 895 N N . VAL A 1 119 ? -2.395 1.323 -7.626 1.00 93.31 119 VAL A N 1
ATOM 896 C CA . VAL A 1 119 ? -1.456 1.282 -6.509 1.00 93.31 119 VAL A CA 1
ATOM 897 C C . VAL A 1 119 ? -1.988 2.183 -5.406 1.00 93.31 119 VAL A C 1
ATOM 899 O O . VAL A 1 119 ? -2.184 3.381 -5.601 1.00 93.31 119 VAL A O 1
ATOM 902 N N . THR A 1 120 ? -2.195 1.615 -4.224 1.00 92.38 120 THR A N 1
ATOM 903 C CA . THR A 1 120 ? -2.520 2.384 -3.025 1.00 92.38 120 THR A CA 1
ATOM 904 C C . THR A 1 120 ? -1.241 2.729 -2.273 1.00 92.38 120 THR A C 1
ATOM 906 O O . THR A 1 120 ? -0.416 1.857 -1.980 1.00 92.38 120 THR A O 1
ATOM 909 N N . ILE A 1 121 ? -1.115 4.005 -1.922 1.00 91.50 121 ILE A N 1
ATOM 910 C CA . ILE A 1 121 ? -0.099 4.542 -1.026 1.00 91.50 121 ILE A CA 1
ATOM 911 C C . ILE A 1 121 ? -0.616 4.347 0.403 1.00 91.50 121 ILE A C 1
ATOM 913 O O . ILE A 1 121 ? -1.661 4.868 0.793 1.00 91.50 121 ILE A O 1
ATOM 917 N N . GLY A 1 122 ? 0.084 3.512 1.155 1.00 88.00 122 GLY A N 1
ATOM 918 C CA . GLY A 1 122 ? -0.181 3.174 2.544 1.00 88.00 122 GLY A CA 1
ATOM 919 C C . GLY A 1 122 ? 0.146 1.709 2.863 1.00 88.00 122 GLY A C 1
ATOM 920 O O . GLY A 1 122 ? 0.290 0.870 1.963 1.00 88.00 122 GLY A O 1
ATOM 921 N N . PRO A 1 123 ? 0.220 1.356 4.156 1.00 84.38 123 PRO A N 1
ATOM 922 C CA . PRO A 1 123 ? 0.555 0.006 4.592 1.00 84.38 123 PRO A CA 1
ATOM 923 C C . PRO A 1 123 ? -0.560 -1.000 4.274 1.00 84.38 123 PRO A C 1
ATOM 925 O O . PRO A 1 123 ? -1.743 -0.667 4.228 1.00 84.38 123 PRO A O 1
ATOM 928 N N . ALA A 1 124 ? -0.185 -2.267 4.089 1.00 84.44 124 ALA A N 1
ATOM 929 C CA . ALA A 1 124 ? -1.137 -3.362 3.878 1.00 84.44 124 ALA A CA 1
ATOM 930 C C . ALA A 1 124 ? -1.798 -3.860 5.177 1.00 84.44 124 ALA A C 1
ATOM 932 O O . ALA A 1 124 ? -2.800 -4.574 5.128 1.00 84.44 124 ALA A O 1
ATOM 933 N N . VAL A 1 125 ? -1.248 -3.479 6.331 1.00 86.25 125 VAL A N 1
ATOM 934 C CA . VAL A 1 125 ? -1.705 -3.888 7.661 1.00 86.25 125 VAL A CA 1
ATOM 935 C C . VAL A 1 125 ? -1.876 -2.676 8.569 1.00 86.25 125 VAL A C 1
ATOM 937 O O . VAL A 1 125 ? -1.248 -1.638 8.366 1.00 86.25 125 VAL A O 1
ATOM 940 N N . LYS A 1 126 ? -2.714 -2.823 9.590 1.00 86.31 126 LYS A N 1
ATOM 941 C CA . LYS A 1 126 ? -2.862 -1.873 10.695 1.00 86.31 126 LYS A CA 1
ATOM 942 C C . LYS A 1 126 ? -2.876 -2.624 12.021 1.00 86.31 126 LYS A C 1
ATOM 944 O O . LYS A 1 126 ? -3.311 -3.771 12.077 1.00 86.31 126 LYS A O 1
ATOM 949 N N . TYR A 1 127 ? -2.414 -1.975 13.081 1.00 85.81 127 TYR A N 1
ATOM 950 C CA . TYR A 1 127 ? -2.482 -2.530 14.430 1.00 85.81 127 TYR A CA 1
ATOM 951 C C . TYR A 1 127 ? -3.905 -2.419 14.972 1.00 85.81 127 TYR A C 1
ATOM 953 O O . TYR A 1 127 ? -4.443 -1.316 14.964 1.00 85.81 127 TYR A O 1
ATOM 961 N N . ASP A 1 128 ? -4.501 -3.508 15.443 1.00 87.19 128 ASP A N 1
ATOM 962 C CA . ASP A 1 128 ? -5.769 -3.545 16.170 1.00 87.19 128 ASP A CA 1
ATOM 963 C C . ASP A 1 128 ? -5.496 -3.773 17.665 1.00 87.19 128 ASP A C 1
ATOM 965 O O . ASP A 1 128 ? -4.939 -4.815 18.023 1.00 87.19 128 ASP A O 1
ATOM 969 N N . PRO A 1 129 ? -5.885 -2.835 18.547 1.00 84.44 129 PRO A N 1
ATOM 970 C CA . PRO A 1 129 ? -5.732 -3.013 19.984 1.00 84.44 129 PRO A CA 1
ATOM 971 C C . PRO A 1 129 ? -6.744 -4.010 20.585 1.00 84.44 129 PRO A C 1
ATOM 973 O O . PRO A 1 129 ? -6.819 -4.116 21.804 1.00 84.44 129 PRO A O 1
ATOM 976 N N . LEU A 1 130 ? -7.552 -4.715 19.779 1.00 82.94 130 LEU A N 1
ATOM 977 C CA . LEU A 1 130 ? -8.537 -5.714 20.234 1.00 82.94 130 LEU A CA 1
ATOM 978 C C . LEU A 1 130 ? -9.528 -5.157 21.263 1.00 82.94 130 LEU A C 1
ATOM 980 O O . LEU A 1 130 ? -9.960 -5.836 22.193 1.00 82.94 130 LEU A O 1
ATOM 984 N N . GLY A 1 131 ? -9.862 -3.881 21.108 1.00 73.94 131 GLY A N 1
ATOM 985 C CA . GLY A 1 131 ? -10.734 -3.172 22.030 1.00 73.94 131 GLY A CA 1
ATOM 986 C C . GLY A 1 131 ? -10.093 -2.738 23.356 1.00 73.94 131 GLY A C 1
ATOM 987 O O . GLY A 1 131 ? -10.794 -2.288 24.261 1.00 73.94 131 GLY A O 1
ATOM 988 N N . THR A 1 132 ? -8.774 -2.836 23.486 1.00 77.50 132 THR A N 1
ATOM 989 C CA . THR A 1 132 ? -8.032 -2.205 24.584 1.00 77.50 132 THR A CA 1
ATOM 990 C C . THR A 1 132 ? -7.663 -0.753 24.232 1.00 77.50 132 THR A C 1
ATOM 992 O O . THR A 1 132 ? -7.749 -0.355 23.065 1.00 77.50 132 THR A O 1
ATOM 995 N N . PRO A 1 133 ? -7.218 0.063 25.207 1.00 74.94 133 PRO A N 1
ATOM 996 C CA . PRO A 1 133 ? -6.654 1.390 24.946 1.00 74.94 133 PRO A CA 1
ATOM 997 C C . PRO A 1 133 ? -5.366 1.372 24.101 1.00 74.94 133 PRO A C 1
ATOM 999 O O . PRO A 1 133 ? -4.914 2.432 23.672 1.00 74.94 133 PRO A O 1
ATOM 1002 N N . GLY A 1 134 ? -4.781 0.193 23.846 1.00 74.44 134 GLY A N 1
ATOM 1003 C CA . GLY A 1 134 ? -3.591 0.028 23.013 1.00 74.44 134 GLY A CA 1
ATOM 1004 C C . GLY A 1 134 ? -2.285 0.363 23.732 1.00 74.44 134 GLY A C 1
ATOM 1005 O O . GLY A 1 134 ? -1.337 0.819 23.091 1.00 74.44 134 GLY A O 1
ATOM 1006 N N . GLY A 1 135 ? -2.227 0.171 25.052 1.00 76.69 135 GLY A N 1
ATOM 1007 C CA . GLY A 1 135 ? -1.006 0.355 25.827 1.00 76.69 135 GLY A CA 1
ATOM 1008 C C . GLY A 1 135 ? 0.091 -0.662 25.462 1.00 76.69 135 GLY A C 1
ATOM 1009 O O . GLY A 1 135 ? -0.205 -1.719 24.909 1.00 76.69 135 GLY A O 1
ATOM 1010 N N . PRO A 1 136 ? 1.369 -0.400 25.806 1.00 76.06 136 PRO A N 1
ATOM 1011 C CA . PRO A 1 136 ? 2.491 -1.294 25.478 1.00 76.06 136 PRO A CA 1
ATOM 1012 C C . PRO A 1 136 ? 2.373 -2.714 26.054 1.00 76.06 136 PRO A C 1
ATOM 1014 O O . PRO A 1 136 ? 3.002 -3.642 25.553 1.00 76.06 136 PRO A O 1
ATOM 1017 N N . SER A 1 137 ? 1.612 -2.867 27.138 1.00 81.38 137 SER A N 1
ATOM 1018 C CA . SER A 1 137 ? 1.327 -4.137 27.810 1.00 81.38 137 SER A CA 1
ATOM 1019 C C . SER A 1 137 ? 0.030 -4.797 27.349 1.00 81.38 137 SER A C 1
ATOM 1021 O O . SER A 1 137 ? -0.253 -5.920 27.766 1.00 81.38 137 SER A O 1
ATOM 1023 N N . ASP A 1 138 ? -0.774 -4.103 26.546 1.00 82.81 138 ASP A N 1
ATOM 1024 C CA . ASP A 1 138 ? -2.076 -4.601 26.134 1.00 82.81 138 ASP A CA 1
ATOM 1025 C C . ASP A 1 138 ? -1.913 -5.527 24.922 1.00 82.81 138 ASP A C 1
ATOM 1027 O O . ASP A 1 138 ? -1.148 -5.221 24.001 1.00 82.81 138 ASP A O 1
ATOM 1031 N N . PRO A 1 139 ? -2.618 -6.670 24.890 1.00 79.88 139 PRO A N 1
ATOM 1032 C CA . PRO A 1 139 ? -2.586 -7.541 23.730 1.00 79.88 139 PRO A CA 1
ATOM 1033 C C . PRO A 1 139 ? -3.190 -6.818 22.523 1.00 79.88 139 PRO A C 1
ATOM 1035 O O . PRO A 1 139 ? -4.263 -6.224 22.604 1.00 79.88 139 PRO A O 1
ATOM 1038 N N . GLY A 1 140 ? -2.525 -6.928 21.379 1.00 84.25 140 GLY A N 1
ATOM 1039 C CA . GLY A 1 140 ? -3.054 -6.463 20.106 1.00 84.25 140 GLY A CA 1
ATOM 1040 C C . GLY A 1 140 ? -2.572 -7.327 18.956 1.00 84.25 140 GLY A C 1
ATOM 1041 O O . GLY A 1 140 ? -1.673 -8.159 19.105 1.00 84.25 140 GLY A O 1
ATOM 1042 N N . MET A 1 141 ? -3.195 -7.149 17.797 1.00 88.25 141 MET A N 1
ATOM 1043 C CA . MET A 1 141 ? -2.871 -7.911 16.597 1.00 88.25 141 MET A CA 1
ATOM 1044 C C . MET A 1 141 ? -2.716 -7.004 15.389 1.00 88.25 141 MET A C 1
ATOM 1046 O O . MET A 1 141 ? -3.461 -6.050 15.196 1.00 88.25 141 MET A O 1
ATOM 1050 N N . TRP A 1 142 ? -1.766 -7.341 14.526 1.00 87.50 142 TRP A N 1
ATOM 1051 C CA . TRP A 1 142 ? -1.687 -6.749 13.198 1.00 87.50 142 TRP A CA 1
ATOM 1052 C C . TRP A 1 142 ? -2.729 -7.407 12.297 1.00 87.50 142 TRP A C 1
ATOM 1054 O O . TRP A 1 142 ? -2.682 -8.616 12.075 1.00 87.50 142 TRP A O 1
ATOM 1064 N N . ILE A 1 143 ? -3.665 -6.614 11.782 1.00 89.00 143 ILE A N 1
ATOM 1065 C CA . ILE A 1 143 ? -4.737 -7.068 10.889 1.00 89.00 143 ILE A CA 1
ATOM 1066 C C . ILE A 1 143 ? -4.576 -6.443 9.496 1.00 89.00 143 ILE A C 1
ATOM 1068 O O . ILE A 1 143 ? -3.986 -5.364 9.373 1.00 89.00 143 ILE A O 1
ATOM 1072 N N . PRO A 1 144 ? -5.105 -7.066 8.427 1.00 89.31 144 PRO A N 1
ATOM 1073 C CA . PRO A 1 144 ? -5.206 -6.440 7.113 1.00 89.31 144 PRO A CA 1
ATOM 1074 C C . PRO A 1 144 ? -5.852 -5.052 7.177 1.00 89.31 144 PRO A C 1
ATOM 1076 O O . PRO A 1 144 ? -6.817 -4.827 7.908 1.00 89.31 144 PRO A O 1
ATOM 1079 N N . ILE A 1 145 ? -5.358 -4.117 6.364 1.00 86.81 145 ILE A N 1
ATOM 1080 C CA . ILE A 1 145 ? -5.805 -2.714 6.364 1.00 86.81 145 ILE A CA 1
ATOM 1081 C C . ILE A 1 145 ? -7.320 -2.567 6.133 1.00 86.81 145 ILE A C 1
ATOM 1083 O O . ILE A 1 145 ? -7.961 -1.714 6.752 1.00 86.81 145 ILE A O 1
ATOM 1087 N N . ASN A 1 146 ? -7.898 -3.455 5.319 1.00 86.62 146 ASN A N 1
ATOM 1088 C CA . ASN A 1 146 ? -9.320 -3.471 4.971 1.00 86.62 146 ASN A CA 1
ATOM 1089 C C . ASN A 1 146 ? -10.202 -4.172 6.017 1.00 86.62 146 ASN A C 1
ATOM 1091 O O . ASN A 1 146 ? -11.421 -4.040 5.967 1.00 86.62 146 ASN A O 1
ATOM 1095 N N . GLN A 1 147 ? -9.619 -4.913 6.964 1.00 89.44 147 GLN A N 1
ATOM 1096 C CA . GLN A 1 147 ? -10.391 -5.564 8.019 1.00 89.44 147 GLN A CA 1
ATOM 1097 C C . GLN A 1 147 ? -10.848 -4.504 9.037 1.00 89.44 147 GLN A C 1
ATOM 1099 O O . GLN A 1 147 ? -10.028 -3.686 9.466 1.00 89.44 147 GLN A O 1
ATOM 1104 N N . PRO A 1 148 ? -12.132 -4.447 9.431 1.00 86.81 148 PRO A N 1
ATOM 1105 C CA . PRO A 1 148 ? -12.571 -3.535 10.485 1.00 86.81 148 PRO A CA 1
ATOM 1106 C C . PRO A 1 148 ? -11.889 -3.893 11.813 1.00 86.81 148 PRO A C 1
ATOM 1108 O O . PRO A 1 148 ? -11.658 -5.067 12.099 1.00 86.81 148 PRO A O 1
ATOM 1111 N N . ARG A 1 149 ? -11.548 -2.872 12.610 1.00 86.69 149 ARG A N 1
ATOM 1112 C CA . ARG A 1 149 ? -11.003 -3.082 13.959 1.00 86.69 149 ARG A CA 1
ATOM 1113 C C . ARG A 1 149 ? -12.083 -3.667 14.861 1.00 86.69 149 ARG A C 1
ATOM 1115 O O . ARG A 1 149 ? -13.260 -3.332 14.698 1.00 86.69 149 ARG A O 1
ATOM 1122 N N . GLN A 1 150 ? -11.681 -4.473 15.832 1.00 83.31 150 GLN A N 1
ATOM 1123 C CA . GLN A 1 150 ? -12.589 -4.949 16.861 1.00 83.31 150 GLN A CA 1
ATOM 1124 C C . GLN A 1 150 ? -13.097 -3.765 17.694 1.00 83.31 150 GLN A C 1
ATOM 1126 O O . GLN A 1 150 ? -12.319 -2.977 18.234 1.00 83.31 150 GLN A O 1
ATOM 1131 N N . GLN A 1 151 ? -14.418 -3.625 17.780 1.00 74.12 151 GLN A N 1
ATOM 1132 C CA . GLN A 1 151 ? -15.044 -2.604 18.613 1.00 74.12 151 GLN A CA 1
ATOM 1133 C C . GLN A 1 151 ? -15.175 -3.088 20.057 1.00 74.12 151 GLN A C 1
ATOM 1135 O O . GLN A 1 151 ? -15.437 -4.265 20.312 1.00 74.12 151 GLN A O 1
ATOM 1140 N N . VAL A 1 152 ? -15.029 -2.161 21.006 1.00 67.00 152 VAL A N 1
ATOM 1141 C CA . VAL A 1 152 ? -15.312 -2.430 22.418 1.00 67.00 152 VAL A CA 1
ATOM 1142 C C . VAL A 1 152 ? -16.818 -2.423 22.627 1.00 67.00 152 VAL A C 1
ATOM 1144 O O . VAL A 1 152 ? -17.459 -1.373 22.557 1.00 67.00 152 VAL A O 1
ATOM 1147 N N . THR A 1 153 ? -17.393 -3.577 22.944 1.00 58.62 153 THR A N 1
ATOM 1148 C CA . THR A 1 153 ? -18.730 -3.627 23.538 1.00 58.62 153 THR A CA 1
ATOM 1149 C C . THR A 1 153 ? -18.569 -3.421 25.041 1.00 58.62 153 THR A C 1
ATOM 1151 O O . THR A 1 153 ? -18.345 -4.361 25.800 1.00 58.62 153 THR A O 1
ATOM 1154 N N . THR A 1 154 ? -18.599 -2.167 25.482 1.00 62.97 154 THR A N 1
ATOM 1155 C CA . THR A 1 154 ? -18.725 -1.843 26.908 1.00 62.97 154 THR A CA 1
ATOM 1156 C C . THR A 1 154 ? -20.199 -1.873 27.307 1.00 62.97 154 THR A C 1
ATOM 1158 O O . THR A 1 154 ? -21.076 -1.760 26.456 1.00 62.97 154 THR A O 1
ATOM 1161 N N . ALA A 1 155 ? -20.500 -1.953 28.608 1.00 61.75 155 ALA A N 1
ATOM 1162 C CA . ALA A 1 155 ? -21.873 -1.766 29.087 1.00 61.75 155 ALA A CA 1
ATOM 1163 C C . ALA A 1 155 ? -22.458 -0.396 28.678 1.00 61.75 155 ALA A C 1
ATOM 1165 O O . ALA A 1 155 ? -23.668 -0.283 28.516 1.00 61.75 155 ALA A O 1
ATOM 1166 N N . LEU A 1 156 ? -21.601 0.616 28.465 1.00 60.00 156 LEU A N 1
ATOM 1167 C CA . LEU A 1 156 ? -21.985 1.934 27.951 1.00 60.00 156 LEU A CA 1
ATOM 1168 C C . LEU A 1 156 ? -22.338 1.914 26.455 1.00 60.00 156 LEU A C 1
ATOM 1170 O O . LEU A 1 156 ? -23.157 2.712 26.022 1.00 60.00 156 LEU A O 1
ATOM 1174 N N . SER A 1 157 ? -21.786 0.974 25.683 1.00 61.56 157 SER A N 1
ATOM 1175 C CA . SER A 1 157 ? -22.085 0.793 24.254 1.00 61.56 157 SER A CA 1
ATOM 1176 C C . SER A 1 157 ? -23.515 0.297 23.996 1.00 61.56 157 SER A C 1
ATOM 1178 O O . SER A 1 157 ? -23.967 0.317 22.859 1.00 61.56 157 SER A O 1
ATOM 1180 N N . ASN A 1 158 ? -24.218 -0.164 25.039 1.00 62.22 158 ASN A N 1
ATOM 1181 C CA . ASN A 1 158 ? -25.632 -0.544 24.970 1.00 62.22 158 ASN A CA 1
ATOM 1182 C C . ASN A 1 158 ? -26.579 0.649 25.147 1.00 62.22 158 ASN A C 1
ATOM 1184 O O . ASN A 1 158 ? -27.791 0.479 25.026 1.00 62.22 158 ASN A O 1
ATOM 1188 N N . PHE A 1 159 ? -26.053 1.827 25.485 1.00 67.81 159 PHE A N 1
ATOM 1189 C CA . PHE A 1 159 ? -26.847 3.044 25.554 1.00 67.81 159 PHE A CA 1
ATOM 1190 C C . PHE A 1 159 ? -26.709 3.801 24.227 1.00 67.81 159 PHE A C 1
ATOM 1192 O O . PHE A 1 159 ? -25.595 3.904 23.709 1.00 67.81 159 PHE A O 1
ATOM 1199 N N . PRO A 1 160 ? -27.813 4.325 23.668 1.00 69.50 160 PRO A N 1
ATOM 1200 C CA . PRO A 1 160 ? -27.776 5.101 22.435 1.00 69.50 160 PRO A CA 1
ATOM 1201 C 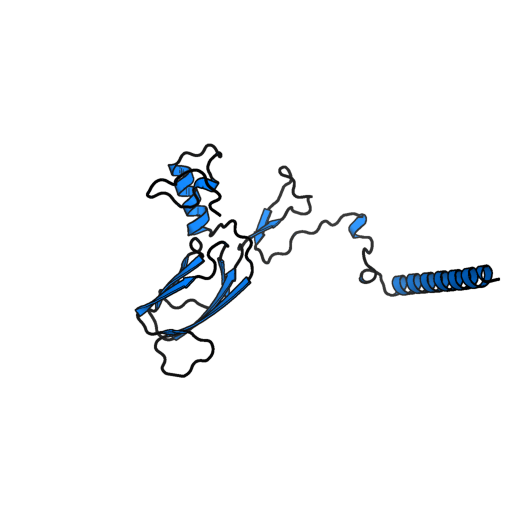C . PRO A 1 160 ? -26.892 6.337 22.638 1.00 69.50 160 PRO A C 1
ATOM 1203 O O . PRO A 1 160 ? -27.125 7.135 23.547 1.00 69.50 160 PRO A O 1
ATOM 1206 N N . ALA A 1 161 ? -25.842 6.467 21.826 1.00 68.00 161 ALA A N 1
ATOM 1207 C CA . ALA A 1 161 ? -24.863 7.548 21.949 1.00 68.00 161 ALA A CA 1
ATOM 1208 C C . ALA A 1 161 ? -25.264 8.775 21.120 1.00 68.00 161 ALA A C 1
ATOM 1210 O O . ALA A 1 161 ? -24.853 9.897 21.421 1.00 68.00 161 ALA A O 1
ATOM 1211 N N . THR A 1 162 ? -26.069 8.564 20.080 1.00 75.31 162 THR A N 1
ATOM 1212 C CA . THR A 1 162 ? -26.583 9.602 19.189 1.00 75.31 162 THR A CA 1
ATOM 1213 C C . THR A 1 162 ? -28.098 9.496 19.039 1.00 75.31 162 THR A C 1
ATOM 1215 O O . THR A 1 162 ? -28.698 8.462 19.333 1.00 75.31 162 THR A O 1
ATOM 1218 N N . ALA A 1 163 ? -28.734 10.571 18.561 1.00 71.50 163 ALA A N 1
ATOM 1219 C CA . ALA A 1 163 ? -30.169 10.555 18.290 1.00 71.50 163 ALA A CA 1
ATOM 1220 C C . ALA A 1 163 ? -30.548 9.504 17.233 1.00 71.50 163 ALA A C 1
ATOM 1222 O O . ALA A 1 163 ? -31.656 8.984 17.279 1.00 71.50 163 ALA A O 1
ATOM 1223 N N . ASP A 1 164 ? -29.636 9.156 16.319 1.00 78.50 164 ASP A N 1
ATOM 1224 C CA . ASP A 1 164 ? -29.875 8.153 15.279 1.00 78.50 164 ASP A CA 1
ATOM 1225 C C . ASP A 1 164 ? -30.000 6.732 15.845 1.00 78.50 164 ASP A C 1
ATOM 1227 O O . ASP A 1 164 ? -30.773 5.941 15.301 1.00 78.50 164 ASP A O 1
ATOM 1231 N N . ASP A 1 165 ? -29.337 6.456 16.973 1.00 75.50 165 ASP A N 1
ATOM 1232 C CA . ASP A 1 165 ? -29.352 5.163 17.671 1.00 75.50 165 ASP A CA 1
ATOM 1233 C C . ASP A 1 165 ? -30.651 4.910 18.462 1.00 75.50 165 ASP A C 1
ATOM 1235 O O . ASP A 1 165 ? -30.891 3.793 18.922 1.00 75.50 165 ASP A O 1
ATOM 1239 N N . LEU A 1 166 ? -31.489 5.939 18.643 1.00 80.75 166 LEU A N 1
ATOM 1240 C CA . LEU A 1 166 ? -32.772 5.833 19.341 1.00 80.75 166 LEU A CA 1
ATOM 1241 C C . LEU A 1 166 ? -33.820 5.146 18.459 1.00 80.75 166 LEU A C 1
ATOM 1243 O O . LEU A 1 166 ? -33.920 5.407 17.253 1.00 80.75 166 LEU A O 1
ATOM 1247 N N . SER A 1 167 ? -34.673 4.329 19.074 1.00 84.88 167 SER A N 1
ATOM 1248 C CA . SER A 1 167 ? -35.874 3.827 18.405 1.00 84.88 167 SER A CA 1
ATOM 1249 C C . SER A 1 167 ? -36.832 4.971 18.063 1.00 84.88 167 SER A C 1
ATOM 1251 O O . SER A 1 167 ? -36.840 6.011 18.723 1.00 84.88 167 SER A O 1
ATOM 1253 N N . ASP A 1 168 ? -37.695 4.772 17.063 1.00 86.19 168 ASP A N 1
ATOM 1254 C CA . ASP A 1 168 ? -38.682 5.784 16.649 1.00 86.19 168 ASP A CA 1
ATOM 1255 C C . ASP A 1 168 ? -39.542 6.261 17.828 1.00 86.19 168 ASP A C 1
ATOM 1257 O O . ASP A 1 168 ? -39.784 7.451 18.007 1.00 86.19 168 ASP A O 1
ATOM 1261 N N . ARG A 1 169 ? -39.912 5.330 18.715 1.00 84.25 169 ARG A N 1
ATOM 1262 C CA . ARG A 1 169 ? -40.676 5.638 19.925 1.00 84.25 169 ARG A CA 1
ATOM 1263 C C . ARG A 1 169 ? -39.896 6.531 20.891 1.00 84.25 169 ARG A C 1
ATOM 1265 O O . ARG A 1 169 ? -40.478 7.432 21.485 1.00 84.25 169 ARG A O 1
ATOM 1272 N N . GLU A 1 170 ? -38.607 6.275 21.089 1.00 85.19 170 GLU A N 1
ATOM 1273 C CA . GLU A 1 170 ? -37.765 7.093 21.970 1.00 85.19 170 GLU A CA 1
ATOM 1274 C C . GLU A 1 170 ? -37.515 8.481 21.378 1.00 85.19 170 GLU A C 1
ATOM 1276 O O . GLU A 1 170 ? -37.544 9.463 22.118 1.00 85.19 170 GLU A O 1
ATOM 1281 N N . LYS A 1 171 ? -37.357 8.581 20.052 1.00 86.44 171 LYS A N 1
ATOM 1282 C CA . LYS A 1 171 ? -37.274 9.861 19.332 1.00 86.44 171 LYS A CA 1
ATOM 1283 C C . LYS A 1 171 ? -38.535 10.696 19.538 1.00 86.44 171 LYS A C 1
ATOM 1285 O O . LYS A 1 171 ? -38.426 11.880 19.849 1.00 86.44 171 LYS A O 1
ATOM 1290 N N . ASP A 1 172 ? -39.710 10.077 19.438 1.00 88.50 172 ASP A N 1
ATOM 1291 C CA . ASP A 1 172 ? -40.991 10.753 19.665 1.00 88.50 172 ASP A CA 1
ATOM 1292 C C . ASP A 1 172 ? -41.121 11.278 21.103 1.00 88.50 172 ASP A C 1
ATOM 1294 O O . ASP A 1 172 ? -41.554 12.413 21.314 1.00 88.50 172 ASP A O 1
ATOM 1298 N N . TYR A 1 173 ? -40.706 10.488 22.102 1.00 87.94 173 TYR A N 1
ATOM 1299 C CA . TYR A 1 173 ? -40.683 10.941 23.498 1.00 87.94 173 TYR A CA 1
ATOM 1300 C C . TYR A 1 173 ? -39.710 12.105 23.710 1.00 87.94 173 TYR A C 1
ATOM 1302 O O . TYR A 1 173 ? -40.083 13.099 24.334 1.00 87.94 173 TYR A O 1
ATOM 1310 N N . LEU A 1 174 ? -38.495 12.014 23.161 1.00 86.88 174 LEU A N 1
ATOM 1311 C CA . LEU A 1 174 ? -37.475 13.056 23.288 1.00 86.88 174 LEU A CA 1
ATOM 1312 C C . LEU A 1 174 ? -37.920 14.366 22.615 1.00 86.88 174 LEU A C 1
ATOM 1314 O O . LEU A 1 174 ? -37.713 15.452 23.154 1.00 86.88 174 LEU A O 1
ATOM 1318 N N . LEU A 1 175 ? -38.574 14.267 21.454 1.00 89.88 175 LEU A N 1
ATOM 1319 C CA . LEU A 1 175 ? -39.138 15.409 20.739 1.00 89.88 175 LEU A CA 1
ATOM 1320 C C . LEU A 1 175 ? -40.255 16.079 21.546 1.00 89.88 175 LEU A C 1
ATOM 1322 O O . LEU A 1 175 ? -40.277 17.304 21.661 1.00 89.88 175 LEU A O 1
ATOM 1326 N N . ALA A 1 176 ? -41.163 15.294 22.130 1.00 88.88 176 ALA A N 1
ATOM 1327 C CA . ALA A 1 176 ? -42.225 15.825 22.981 1.00 88.88 176 ALA A CA 1
ATOM 1328 C C . ALA A 1 176 ? -41.659 16.567 24.205 1.00 88.88 176 ALA A C 1
ATOM 1330 O O . ALA A 1 176 ? -42.157 17.637 24.564 1.00 88.88 176 ALA A O 1
ATOM 1331 N N . GLU A 1 177 ? -40.598 16.037 24.814 1.00 88.75 177 GLU A N 1
ATOM 1332 C CA . GLU A 1 177 ? -39.926 16.660 25.955 1.00 88.75 177 GLU A CA 1
ATOM 1333 C C . GLU A 1 177 ? -39.203 17.961 25.569 1.00 88.75 177 GLU A C 1
ATOM 1335 O O . GLU A 1 177 ? -39.354 18.975 26.255 1.00 88.75 177 GLU A O 1
ATOM 1340 N N . LEU A 1 178 ? -38.503 17.986 24.430 1.00 89.31 178 LEU A N 1
ATOM 1341 C CA . LEU A 1 178 ? -37.857 19.195 23.905 1.00 89.31 178 LEU A CA 1
ATOM 1342 C C . LEU A 1 178 ? -38.863 20.304 23.5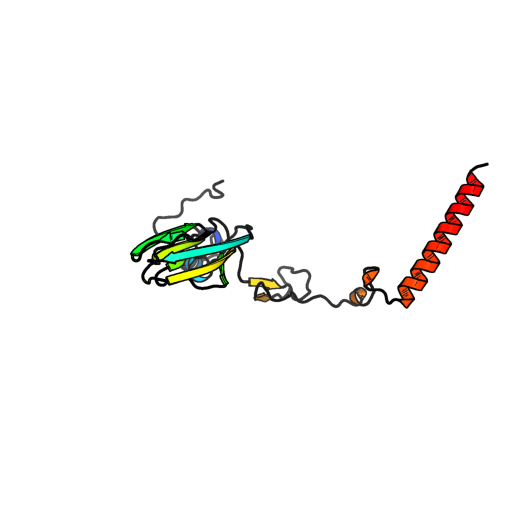80 1.00 89.31 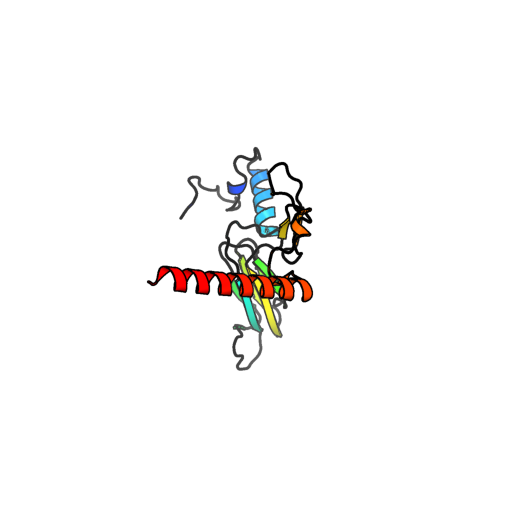178 LEU A C 1
ATOM 1344 O O . LEU A 1 178 ? -38.629 21.465 23.920 1.00 89.31 178 LEU A O 1
ATOM 1348 N N . LEU A 1 179 ? -40.001 19.960 22.972 1.00 90.44 179 LEU A N 1
ATOM 1349 C CA . LEU A 1 179 ? -41.073 20.920 22.691 1.00 90.44 179 LEU A CA 1
ATOM 1350 C C . LEU A 1 179 ? -41.679 21.487 23.982 1.00 90.44 179 LEU A C 1
ATOM 1352 O O . LEU A 1 179 ? -41.940 22.689 24.066 1.00 90.44 179 LEU A O 1
ATOM 1356 N N . ALA A 1 180 ? -41.870 20.647 25.004 1.00 86.38 180 ALA A N 1
ATOM 1357 C CA . ALA A 1 180 ? -42.359 21.087 26.309 1.00 86.38 180 ALA A CA 1
ATOM 1358 C C . ALA A 1 180 ? -41.358 22.014 27.019 1.00 86.38 180 ALA A C 1
ATOM 1360 O O . ALA A 1 180 ? -41.754 23.029 27.598 1.00 86.38 180 ALA A O 1
ATOM 1361 N N . TRP A 1 181 ? -40.062 21.706 26.940 1.00 88.44 181 TRP A N 1
ATOM 1362 C CA . TRP A 1 181 ? -39.000 22.556 27.472 1.00 88.44 181 TRP A CA 1
ATOM 1363 C C . TRP A 1 181 ? -38.945 23.916 26.761 1.00 88.44 181 TRP A C 1
ATOM 1365 O O . TRP A 1 181 ? -38.944 24.952 27.429 1.00 88.44 181 TRP A O 1
ATOM 1375 N N . GLN A 1 182 ? -39.003 23.928 25.425 1.00 86.06 182 GLN A N 1
ATOM 1376 C CA . GLN A 1 182 ? -39.001 25.154 24.623 1.00 86.06 182 GLN A CA 1
ATOM 1377 C C . GLN A 1 182 ? -40.216 26.039 24.936 1.00 86.06 182 GLN A C 1
ATOM 1379 O O . GLN A 1 182 ? -40.074 27.247 25.125 1.00 86.06 182 GLN A O 1
ATOM 1384 N N . ALA A 1 183 ? -41.409 25.450 25.060 1.00 81.38 183 ALA A N 1
ATOM 1385 C CA . ALA A 1 183 ? -42.603 26.183 25.474 1.00 81.38 183 ALA A CA 1
ATOM 1386 C C . ALA A 1 183 ? -42.425 26.808 26.872 1.00 81.38 183 ALA A C 1
ATOM 1388 O O . ALA A 1 183 ? -42.769 27.971 27.083 1.00 81.38 183 ALA A O 1
ATOM 1389 N N . GLY A 1 184 ? -41.820 26.081 27.815 1.00 76.50 184 GLY A N 1
ATOM 1390 C CA . GLY A 1 184 ? -41.509 26.595 29.150 1.00 76.50 184 GLY A CA 1
ATOM 1391 C C . GLY A 1 184 ? -40.501 27.753 29.163 1.00 76.50 184 GLY A C 1
ATOM 1392 O O . GLY A 1 184 ? -40.647 28.669 29.973 1.00 76.50 184 GLY A O 1
ATOM 1393 N N . GLU A 1 185 ? -39.502 27.748 28.278 1.00 73.00 185 GLU A N 1
ATOM 1394 C CA . GLU A 1 185 ? -38.565 28.872 28.117 1.00 73.00 185 GLU A CA 1
ATOM 1395 C C . GLU A 1 185 ? -39.252 30.113 27.546 1.00 73.00 185 GLU A C 1
ATOM 1397 O O . GLU A 1 185 ? -39.108 31.195 28.112 1.00 73.00 185 GLU A O 1
ATOM 1402 N N . THR A 1 186 ? -40.081 29.961 26.509 1.00 65.44 186 THR A N 1
ATOM 1403 C CA . THR A 1 186 ? -40.802 31.103 25.912 1.00 65.44 186 THR A CA 1
ATOM 1404 C C . THR A 1 186 ? -41.743 31.796 26.902 1.00 65.44 186 THR A C 1
ATOM 1406 O O . THR A 1 186 ? -41.873 33.018 26.886 1.00 65.44 186 THR A O 1
ATOM 1409 N N . VAL A 1 187 ? -42.353 31.037 27.821 1.00 64.19 187 VAL A N 1
ATOM 1410 C CA . VAL A 1 187 ? -43.184 31.594 28.900 1.00 64.19 187 VAL A CA 1
ATOM 1411 C C . VAL A 1 187 ? -42.328 32.342 29.927 1.00 64.19 187 VAL A C 1
ATOM 1413 O O . VAL A 1 187 ? -42.724 33.412 30.375 1.00 64.19 187 VAL A O 1
ATOM 1416 N N . LYS A 1 188 ? -41.136 31.838 30.269 1.00 62.69 188 LYS A N 1
ATOM 1417 C CA . LYS A 1 188 ? -40.208 32.522 31.189 1.00 62.69 188 LYS A CA 1
ATOM 1418 C C . LYS A 1 188 ? -39.581 33.783 30.595 1.00 62.69 188 LYS A C 1
ATOM 1420 O O . LYS A 1 188 ? -39.266 34.698 31.351 1.00 62.69 188 LYS A O 1
ATOM 1425 N N . GLU A 1 189 ? -39.366 33.832 29.284 1.00 60.09 189 GLU A N 1
ATOM 1426 C CA . GLU A 1 189 ? -38.906 35.042 28.594 1.00 60.09 189 GLU A CA 1
ATOM 1427 C C . GLU A 1 189 ? -40.005 36.106 28.520 1.00 60.09 189 GLU A C 1
ATOM 1429 O O . GLU A 1 189 ? -39.719 37.279 28.751 1.00 60.09 189 GLU A O 1
ATOM 1434 N N . ALA A 1 190 ? -41.259 35.704 28.289 1.00 58.59 190 ALA A N 1
ATOM 1435 C CA . ALA A 1 190 ? -42.403 36.614 28.326 1.00 58.59 190 ALA A CA 1
ATOM 1436 C C . ALA A 1 190 ? -42.619 37.233 29.723 1.00 58.59 190 ALA A C 1
ATOM 1438 O O . ALA A 1 190 ? -42.926 38.414 29.819 1.00 58.59 190 ALA A O 1
ATOM 1439 N N . ASP A 1 191 ? -42.385 36.469 30.795 1.00 56.59 191 ASP A N 1
ATOM 1440 C CA . ASP A 1 191 ? -42.540 36.922 32.191 1.00 56.59 191 ASP A CA 1
ATOM 1441 C C . ASP A 1 191 ? -41.363 37.790 32.698 1.00 56.59 191 ASP A C 1
ATOM 1443 O O . ASP A 1 191 ? -41.453 38.428 33.744 1.00 56.59 191 ASP A O 1
ATOM 1447 N N . ARG A 1 192 ? -40.227 37.815 31.980 1.00 53.53 192 ARG A N 1
ATOM 1448 C CA . ARG A 1 192 ? -39.048 38.657 32.287 1.00 53.53 192 ARG A CA 1
ATOM 1449 C C . ARG A 1 192 ? -39.013 39.979 31.514 1.00 53.53 192 ARG A C 1
ATOM 1451 O O . ARG A 1 192 ? -38.084 40.758 31.723 1.00 53.53 192 ARG A O 1
ATOM 1458 N N . GLY A 1 193 ? -39.953 40.180 30.592 1.00 52.03 193 GLY A N 1
ATOM 1459 C CA . GLY A 1 193 ? -39.990 41.305 29.656 1.00 52.03 193 GLY A CA 1
ATOM 1460 C C . GLY A 1 193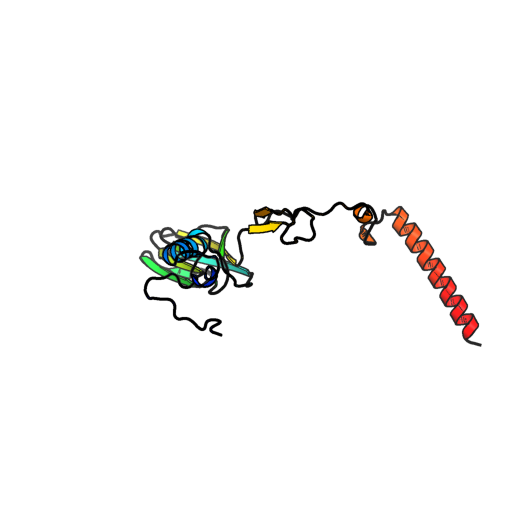 ? -40.799 42.529 30.099 1.00 52.03 193 GLY A C 1
ATOM 1461 O O . GLY A 1 193 ? -40.856 43.474 29.315 1.00 52.03 193 GLY A O 1
ATOM 1462 N N . ASP A 1 194 ? -41.384 42.525 31.303 1.00 42.44 194 ASP A N 1
ATOM 1463 C CA . ASP A 1 194 ? -42.128 43.653 31.901 1.00 42.44 194 ASP A CA 1
ATOM 1464 C C . ASP A 1 194 ? -41.341 44.359 33.024 1.00 42.44 194 ASP A C 1
ATOM 1466 O O . ASP A 1 194 ? -40.786 43.665 33.912 1.00 42.44 194 ASP A O 1
#

Sequence (194 aa):
MKLYPFDVPEGFHPNIWWLMGFGLTVEQANALARHLSDDLGVRLGEDSGEVTVSWAVGLVGVWEDRIIANVDDPVDITISESSAVRITGGALPPGVKLEKHSGKLVGSLTHSGLYSVTVTIGPAVKYDPLGTPGGPSDPGMWIPINQPRQQVTTALSNFPATADDLSDREKDYLLAELLAWQAGETVKEADRGD

Foldseek 3Di:
DPPDPDDDDPPADPCLVVCPPVPDDSVRSRVVSCCCCFVQLDFPDPDWDKDKAKAQECDDDDDPRHDYYYFFDWFWAAPDQTFFKDWDDWDDAPQWDQGSRRNITTGTRHDGDITMTMMITHHQWDKALLQDPNDPPGDIDIDGPPDDHHHDPDPCVPDDPDLVSDDPVVNVVVVVVVVVVVVVVVVVVVVVPD

Organism: Corynebacterium glutamicum (NCBI:txid1718)

pLDDT: mean 82.11, std 10.92, range [38.31, 94.88]

Secondary structure (DSSP, 8-state):
----SSPPPTTS-TTGGGGTTSS--HHHHHHHHHIIIIIS--------EEEEEEEEES--S--TTSEEE-TT-EEEEES-SSS-EEEEEEEPPTTEEEETTTTEEEEE--S-EEEEEEEEES-SEEEE-TTS---TTS--EEEETTSPPPP---GGGGS--SGGGS-HHHHHHHHHHHHHHHHHHHHHHHTT--

Radius of gyration: 27.99 Å; chains: 1; bounding box: 72×52×65 Å